Protein AF-A0A950QDV9-F1 (afdb_monomer)

Foldseek 3Di:
DADDQCAFFAPVRDGLVRLQVLLVVLLVCLVVVVDALVVSVVVLVRSVRRLVRCCVVCVPHPCSLVSLLSSLVSLLSGADLLSLLSNLLSLLCNLPSVVVDPSNVVSVVDVVVGRDHHHRDVSNPDDPDDAFRCQLNDGQPDLQDLVSLVVQLVVLVVCLVVVVGDLSSSVSNLVSSVVSLVVNVVVDDPVSNLVSLLSSLVSLLSHADPVSLVSSLVSLVVSLVVPCVDPSNVVSVVDVVVGSDHDDD

Secondary structure (DSSP, 8-state):
-PPPTT--BTTTTB-HHHHHHHHHHHHHHHHTT-S-HHHHHHHHHHHHHHHHHHHHH-TT-TTHHHHHHHHHHHHHHSBSHHHHHHHHHHHHHHHHHTTTSHHHHHHHHHHHH-PPPBPPPGGG-SPPS-PPEEETTEEES-TT-HHHHHHHHHHHHHHHHTT-S-HHHHHHHHHHHHHHHHHHGGGS-HHHHHHHHHHHHHHHHHS-SHHHHHHHHHHHHHHHHHHTTSHHHHHHHHHHHH--PPPP-

Nearest PDB structures (foldseek):
  5cwk-assembly1_A  TM=4.649E-01  e=5.771E-02  synthetic construct
  8rks-assembly3_F  TM=2.920E-01  e=1.380E+00  Homo sapiens
  3lpz-assembly1_A  TM=3.201E-01  e=2.627E+00  Thermochaetoides thermophila DSM 1495
  2r17-assembly2_D  TM=2.607E-01  e=1.659E+00  Homo sapiens
  5osi-assembly3_H  TM=3.525E-01  e=5.744E+00  Homo sapiens

pLDDT: mean 89.32, std 8.93, range [56.22, 98.06]

Solvent-accessible surface area (backbone atoms only — not comparable to full-atom values): 13352 Å² total; per-residue (Å²): 99,73,73,62,76,89,46,63,20,42,93,84,53,41,24,66,68,52,49,52,53,49,54,54,49,47,48,50,33,52,76,69,64,74,48,53,64,67,66,45,48,59,49,50,54,56,46,48,48,18,48,52,47,42,45,69,76,29,73,68,28,85,60,53,62,57,48,39,48,54,49,17,54,45,21,53,73,31,46,36,66,55,26,24,33,51,14,49,28,31,29,52,46,29,26,68,78,35,44,91,41,73,62,8,48,52,24,48,52,44,63,72,73,50,76,61,70,34,70,72,53,74,91,63,56,71,75,70,78,77,70,54,41,70,41,68,90,40,74,30,80,44,83,85,40,62,65,45,50,45,53,46,54,50,49,52,46,54,32,45,77,68,68,74,42,56,61,65,44,48,49,26,24,51,52,39,53,51,53,44,49,65,74,38,50,92,76,46,53,74,69,51,44,44,50,46,39,44,54,52,16,53,49,24,62,75,32,51,39,64,73,27,27,54,49,17,51,54,30,28,49,52,31,30,74,77,34,49,91,40,76,61,9,49,49,26,50,53,48,58,73,73,50,76,64,70,43,80,128

Sequence (249 aa):
MLAPADEYFGHQKLSVVRIHHQVFALKTELQYRRRHPDAIENEADSIADAYFDWASRYPNDRWLPRVAWELATLYEELPGLAAQAQAYTFLALISQRYAQTIVGRSAAVDLTRGVGVRAWPLWAGREPTQQPLLVGQIWIRDPKDAQALLDAIQEVGTRLQAGRILPVAAFGATAVLEGLYRSLGPSLTADGEQRCAWQIATLYELLPGTASRDRAIRMLALVLDRYGNTQYGLWSLRDLQRGVGVRSD

Radius of gyration: 18.58 Å; Cα contacts (8 Å, |Δi|>4): 352; chains: 1; bounding box: 44×53×41 Å

Structure (mmCIF, N/CA/C/O backbone):
data_AF-A0A950QDV9-F1
#
_entry.id   AF-A0A950QDV9-F1
#
loop_
_atom_site.group_PDB
_atom_site.id
_atom_site.type_symbol
_atom_site.label_atom_id
_atom_site.label_alt_id
_atom_site.label_comp_id
_atom_site.label_asym_id
_atom_site.label_entity_id
_atom_site.label_seq_id
_atom_site.pdbx_PDB_ins_code
_atom_site.Cartn_x
_atom_site.Cartn_y
_atom_site.Cartn_z
_atom_site.occupancy
_atom_site.B_iso_or_equiv
_atom_site.auth_seq_id
_atom_site.auth_comp_id
_atom_site.auth_asym_id
_atom_site.auth_atom_id
_atom_site.pdbx_PDB_model_num
ATOM 1 N N . MET A 1 1 ? 0.767 -25.287 7.489 1.00 71.62 1 MET A N 1
ATOM 2 C CA . MET A 1 1 ? 1.325 -26.288 6.557 1.00 71.62 1 MET A CA 1
ATOM 3 C C . MET A 1 1 ? 2.209 -25.547 5.568 1.00 71.62 1 MET A C 1
ATOM 5 O O . MET A 1 1 ? 1.878 -24.410 5.255 1.00 71.62 1 MET A O 1
ATOM 9 N N . LEU A 1 2 ? 3.340 -26.134 5.173 1.00 80.75 2 LEU A N 1
ATOM 10 C CA . LEU A 1 2 ? 4.209 -25.580 4.129 1.00 80.75 2 LEU A CA 1
ATOM 11 C C . LEU A 1 2 ? 3.560 -25.848 2.763 1.00 80.75 2 LEU A C 1
ATOM 13 O O . LEU A 1 2 ? 2.989 -26.926 2.590 1.00 80.75 2 LEU A O 1
ATOM 17 N N . ALA A 1 3 ? 3.642 -24.908 1.825 1.00 80.50 3 ALA A N 1
ATOM 18 C CA . ALA A 1 3 ? 3.182 -25.134 0.463 1.00 80.50 3 ALA A CA 1
ATOM 19 C C . ALA A 1 3 ? 4.066 -26.192 -0.229 1.00 80.50 3 ALA A C 1
ATOM 21 O O . ALA A 1 3 ? 5.298 -26.136 -0.111 1.00 80.50 3 ALA A O 1
ATOM 22 N N . PRO A 1 4 ? 3.478 -27.157 -0.956 1.00 82.62 4 PRO A N 1
ATOM 23 C CA . PRO A 1 4 ? 4.235 -28.043 -1.832 1.00 82.62 4 PRO A CA 1
ATOM 24 C C . PRO A 1 4 ? 4.944 -27.249 -2.936 1.00 82.62 4 PRO A C 1
ATOM 26 O O . PRO A 1 4 ? 4.417 -26.255 -3.435 1.00 82.62 4 PRO A O 1
ATOM 29 N N . ALA A 1 5 ? 6.124 -27.706 -3.357 1.00 77.50 5 ALA A N 1
ATOM 30 C CA . ALA A 1 5 ? 6.893 -27.034 -4.409 1.00 77.50 5 ALA A CA 1
ATOM 31 C C . ALA A 1 5 ? 6.174 -27.021 -5.775 1.00 77.50 5 ALA A C 1
ATOM 33 O O . ALA A 1 5 ? 6.397 -26.105 -6.567 1.00 77.50 5 ALA A O 1
ATOM 34 N N . ASP A 1 6 ? 5.306 -28.007 -6.016 1.00 81.25 6 ASP A N 1
ATOM 35 C CA . ASP A 1 6 ? 4.586 -28.208 -7.278 1.00 81.25 6 ASP A CA 1
ATOM 36 C C . ASP A 1 6 ? 3.236 -27.472 -7.342 1.00 81.25 6 ASP A C 1
ATOM 38 O O . ASP A 1 6 ? 2.508 -27.599 -8.325 1.00 81.25 6 ASP A O 1
ATOM 42 N N . GLU A 1 7 ? 2.865 -26.714 -6.305 1.00 84.62 7 GLU A N 1
ATOM 43 C CA . GLU A 1 7 ? 1.651 -25.902 -6.350 1.00 84.62 7 GLU A CA 1
ATOM 44 C C . GLU A 1 7 ? 1.892 -24.549 -7.024 1.00 84.62 7 GLU A C 1
ATOM 46 O O . GLU A 1 7 ? 2.963 -23.945 -6.917 1.00 84.62 7 GLU A O 1
ATOM 51 N N . TYR A 1 8 ? 0.858 -24.071 -7.716 1.00 88.44 8 TYR A N 1
ATOM 52 C CA . TYR A 1 8 ? 0.891 -22.857 -8.513 1.00 88.44 8 TYR A CA 1
ATOM 53 C C . TYR A 1 8 ? -0.146 -21.837 -8.043 1.00 88.44 8 TYR A C 1
ATOM 55 O O . TYR A 1 8 ? -1.322 -22.166 -7.844 1.00 88.44 8 TYR A O 1
ATOM 63 N N . PHE A 1 9 ? 0.287 -20.582 -7.959 1.00 88.88 9 PHE A N 1
ATOM 64 C CA . PHE A 1 9 ? -0.476 -19.471 -7.397 1.00 88.88 9 PHE A CA 1
ATOM 65 C C . PHE A 1 9 ? -0.671 -18.334 -8.402 1.00 88.88 9 PHE A C 1
ATOM 67 O O . PHE A 1 9 ? 0.131 -18.147 -9.325 1.00 88.88 9 PHE A O 1
ATOM 74 N N . GLY A 1 10 ? -1.749 -17.578 -8.207 1.00 83.44 10 GLY A N 1
ATOM 75 C CA . GLY A 1 10 ? -2.123 -16.421 -9.013 1.00 83.44 10 GLY A CA 1
ATOM 76 C C . GLY A 1 10 ? -2.501 -16.769 -10.452 1.00 83.44 10 GLY A C 1
ATOM 77 O O . GLY A 1 10 ? -2.602 -17.937 -10.856 1.00 83.44 10 GLY A O 1
ATOM 78 N N . HIS A 1 11 ? -2.696 -15.724 -11.252 1.00 82.31 11 HIS A N 1
ATOM 79 C CA . HIS A 1 11 ? -3.074 -15.860 -12.662 1.00 82.31 11 HIS A CA 1
ATOM 80 C C . HIS A 1 11 ? -1.963 -16.486 -13.511 1.00 82.31 11 HIS A C 1
ATOM 82 O O . HIS A 1 11 ? -2.237 -17.292 -14.399 1.00 82.31 11 HIS A O 1
ATOM 88 N N . GLN A 1 12 ? -0.705 -16.168 -13.204 1.00 84.19 12 GLN A N 1
ATOM 89 C CA . GLN A 1 12 ? 0.457 -16.665 -13.944 1.00 84.19 12 GLN A CA 1
ATOM 90 C C . GLN A 1 12 ? 0.881 -18.088 -13.560 1.00 84.19 12 GLN A C 1
ATOM 92 O O . GLN A 1 12 ? 1.827 -18.609 -14.149 1.00 84.19 12 GLN A O 1
ATOM 97 N N . LYS A 1 13 ? 0.199 -18.723 -12.593 1.00 89.12 13 LYS A N 1
ATOM 98 C CA . LYS A 1 13 ? 0.525 -20.070 -12.105 1.00 89.12 13 LYS A CA 1
ATOM 99 C C . LYS A 1 13 ? 2.007 -20.173 -11.725 1.00 89.12 13 LYS A C 1
ATOM 101 O O . LYS A 1 13 ? 2.761 -20.961 -12.291 1.00 89.12 13 LYS A O 1
ATOM 106 N N . LEU A 1 14 ? 2.433 -19.346 -10.772 1.00 89.06 14 LEU A N 1
ATOM 107 C CA . LEU A 1 14 ? 3.814 -19.324 -10.285 1.00 89.06 14 LEU A CA 1
ATOM 108 C C . LEU A 1 14 ? 3.969 -20.244 -9.075 1.00 89.06 14 LEU A C 1
ATOM 110 O O . LEU A 1 14 ? 3.122 -20.233 -8.187 1.00 89.06 14 LEU A O 1
ATOM 114 N N . SER A 1 15 ? 5.055 -21.016 -9.023 1.00 91.38 15 SER A N 1
ATOM 115 C CA . SER A 1 15 ? 5.425 -21.765 -7.818 1.00 91.38 15 SER A CA 1
ATOM 116 C C . SER A 1 15 ? 6.139 -20.867 -6.808 1.00 91.38 15 SER A C 1
ATOM 118 O O . SER A 1 15 ? 6.727 -19.850 -7.182 1.00 91.38 15 SER A O 1
ATOM 120 N N . VAL A 1 16 ? 6.165 -21.269 -5.534 1.00 89.69 16 VAL A N 1
ATOM 121 C CA . VAL A 1 16 ? 6.847 -20.523 -4.454 1.00 89.69 16 VAL A CA 1
ATOM 122 C C . VAL A 1 16 ? 8.312 -20.215 -4.792 1.00 89.69 16 VAL A C 1
ATOM 124 O O . VAL A 1 16 ? 8.788 -19.094 -4.609 1.00 89.69 16 VAL A O 1
ATOM 127 N N . VAL A 1 17 ? 9.024 -21.209 -5.330 1.00 90.69 17 VAL A N 1
ATOM 128 C CA . VAL A 1 17 ? 10.431 -21.076 -5.734 1.00 90.69 17 VAL A CA 1
ATOM 129 C C . VAL A 1 17 ? 10.573 -20.061 -6.867 1.00 90.69 17 VAL A C 1
ATOM 131 O O . VAL A 1 17 ? 11.456 -19.204 -6.829 1.00 90.69 17 VAL A O 1
ATOM 134 N N . ARG A 1 18 ? 9.672 -20.111 -7.854 1.00 93.06 18 ARG A N 1
ATOM 135 C CA . ARG A 1 18 ? 9.685 -19.186 -8.988 1.00 93.06 18 ARG A CA 1
ATOM 136 C C . ARG A 1 18 ? 9.386 -17.749 -8.560 1.00 93.06 18 ARG A C 1
ATOM 138 O O . ARG A 1 18 ? 10.097 -16.858 -9.014 1.00 93.06 18 ARG A O 1
ATOM 145 N N . ILE A 1 19 ? 8.416 -17.543 -7.664 1.00 93.31 19 ILE A N 1
ATOM 146 C CA . ILE A 1 19 ? 8.092 -16.229 -7.082 1.00 93.31 19 ILE A CA 1
ATOM 147 C C . ILE A 1 19 ? 9.364 -15.601 -6.495 1.00 93.31 19 ILE A C 1
ATOM 149 O O . ILE A 1 19 ? 9.750 -14.508 -6.899 1.00 93.31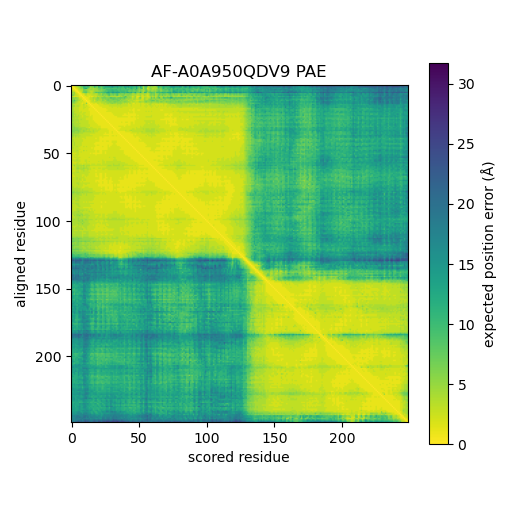 19 ILE A O 1
ATOM 153 N N . HIS A 1 20 ? 10.068 -16.315 -5.611 1.00 92.62 20 HIS A N 1
ATOM 154 C CA . HIS A 1 20 ? 11.296 -15.811 -4.984 1.00 92.62 20 HIS A CA 1
ATOM 155 C C . HIS A 1 20 ? 12.387 -15.451 -6.010 1.00 92.62 20 HIS A C 1
ATOM 157 O O . HIS A 1 20 ? 12.945 -14.352 -5.975 1.00 92.62 20 HIS A O 1
ATOM 163 N N . HIS A 1 21 ? 12.673 -16.348 -6.961 1.00 95.06 21 HIS A N 1
ATOM 164 C CA . HIS A 1 21 ? 13.703 -16.094 -7.972 1.00 95.06 21 HIS A CA 1
ATOM 165 C C . HIS A 1 21 ? 13.364 -14.918 -8.890 1.00 95.06 21 HIS A C 1
ATOM 167 O O . HIS A 1 21 ? 14.264 -14.158 -9.249 1.00 95.06 21 HIS A O 1
ATOM 173 N N . GLN A 1 22 ? 12.093 -14.745 -9.257 1.00 97.12 22 GLN A N 1
ATOM 174 C CA . GLN A 1 22 ? 11.678 -13.634 -10.106 1.00 97.12 22 GLN A CA 1
ATOM 175 C C . GLN A 1 22 ? 11.836 -12.286 -9.400 1.00 97.12 22 GLN A C 1
ATOM 177 O O . GLN A 1 22 ? 12.370 -11.367 -10.011 1.00 97.12 22 GLN A O 1
ATOM 182 N N . VAL A 1 23 ? 11.489 -12.167 -8.113 1.00 96.62 23 VAL A N 1
ATOM 183 C CA . VAL A 1 23 ? 11.700 -10.910 -7.364 1.00 96.62 23 VAL A CA 1
ATOM 184 C C . VAL A 1 23 ? 13.182 -10.523 -7.341 1.00 96.62 23 VAL A C 1
ATOM 186 O O . VAL A 1 23 ? 13.535 -9.374 -7.610 1.00 96.62 23 VAL A O 1
ATOM 189 N N . PHE A 1 24 ? 14.071 -11.486 -7.082 1.00 95.12 24 PHE A N 1
ATOM 190 C CA . PHE A 1 24 ? 15.515 -11.238 -7.089 1.00 95.12 24 PHE A CA 1
ATOM 191 C C . PHE A 1 24 ? 16.040 -10.853 -8.483 1.00 95.12 24 PHE A C 1
ATOM 193 O O . PHE A 1 24 ? 16.873 -9.949 -8.616 1.00 95.12 24 PHE A O 1
ATOM 200 N N . ALA A 1 25 ? 15.537 -11.507 -9.533 1.00 97.69 25 ALA A N 1
ATOM 201 C CA . ALA A 1 25 ? 15.872 -11.164 -10.910 1.00 97.69 25 ALA A CA 1
ATOM 202 C C . ALA A 1 25 ? 15.420 -9.736 -11.254 1.00 97.69 25 ALA A C 1
ATOM 204 O O . ALA A 1 25 ? 16.217 -8.962 -11.773 1.00 97.69 25 ALA A O 1
ATOM 205 N N . LEU A 1 26 ? 14.200 -9.341 -10.885 1.00 98.06 26 LEU A N 1
ATOM 206 C CA . LEU A 1 26 ? 13.688 -7.988 -11.114 1.00 98.06 26 LEU A CA 1
ATOM 207 C C . LEU A 1 26 ? 14.531 -6.912 -10.418 1.00 98.06 26 LEU A C 1
ATOM 209 O O . LEU A 1 26 ? 14.870 -5.907 -11.043 1.00 98.06 26 LEU A O 1
ATOM 213 N N . LYS A 1 27 ? 14.949 -7.145 -9.167 1.00 96.81 27 LYS A N 1
ATOM 214 C CA . LYS A 1 27 ? 15.894 -6.255 -8.471 1.00 96.81 27 LYS A CA 1
ATOM 215 C C . LYS A 1 27 ? 17.212 -6.108 -9.226 1.00 96.81 27 LYS A C 1
ATOM 217 O O . LYS A 1 27 ? 17.709 -4.999 -9.402 1.00 96.81 27 LYS A O 1
ATOM 222 N N . THR A 1 28 ? 17.758 -7.226 -9.700 1.00 97.19 28 THR A N 1
ATOM 223 C CA . THR A 1 28 ? 18.991 -7.251 -10.497 1.00 97.19 28 THR A CA 1
ATOM 224 C C . THR A 1 28 ? 18.828 -6.419 -11.773 1.00 97.19 28 THR A C 1
ATOM 226 O O . THR A 1 28 ? 19.657 -5.560 -12.074 1.00 97.19 28 THR A O 1
ATOM 229 N N . GLU A 1 29 ? 17.733 -6.615 -12.505 1.00 97.75 29 GLU A N 1
ATOM 230 C CA . GLU A 1 29 ? 17.452 -5.893 -13.748 1.00 97.75 29 GLU A CA 1
ATOM 231 C C . GLU A 1 29 ? 17.269 -4.381 -13.521 1.00 97.75 29 GLU A C 1
ATOM 233 O O . GLU A 1 29 ? 17.760 -3.587 -14.330 1.00 97.75 29 GLU A O 1
ATOM 238 N N . LEU A 1 30 ? 16.652 -3.976 -12.400 1.00 96.88 30 LEU A N 1
ATOM 239 C CA . LEU A 1 30 ? 16.519 -2.570 -12.001 1.00 96.88 30 LEU A CA 1
ATOM 240 C C . LEU A 1 30 ? 17.882 -1.942 -11.679 1.00 96.88 30 LEU A C 1
ATOM 242 O O . LEU A 1 30 ? 18.222 -0.882 -12.207 1.00 96.88 30 LEU A O 1
ATOM 246 N N . GLN A 1 31 ? 18.687 -2.608 -10.848 1.00 96.12 31 GLN A N 1
ATOM 247 C CA . GLN A 1 31 ? 20.001 -2.120 -10.415 1.00 96.12 31 GLN A CA 1
ATOM 248 C C . GLN A 1 31 ? 20.966 -1.943 -11.590 1.00 96.12 31 GLN A C 1
ATOM 250 O O . GLN A 1 31 ? 21.676 -0.937 -11.672 1.00 96.12 31 GLN A O 1
ATOM 255 N N . TYR A 1 32 ? 20.954 -2.887 -12.534 1.00 97.31 32 TYR A N 1
ATOM 256 C CA . TYR A 1 32 ? 21.772 -2.828 -13.744 1.00 97.31 32 TYR A CA 1
ATOM 257 C C . TYR A 1 32 ? 21.120 -2.052 -14.896 1.00 97.31 32 TYR A C 1
ATOM 259 O O . TYR A 1 32 ? 21.712 -1.982 -15.972 1.00 97.31 32 TYR A O 1
ATOM 267 N N . ARG A 1 33 ? 19.941 -1.444 -14.682 1.00 96.69 33 ARG A N 1
ATOM 268 C CA . ARG A 1 33 ? 19.216 -0.622 -15.672 1.00 96.69 33 ARG A CA 1
ATOM 269 C C . ARG A 1 33 ? 18.966 -1.354 -16.993 1.00 96.69 33 ARG A C 1
ATOM 271 O O . ARG A 1 33 ? 18.979 -0.753 -18.064 1.00 96.69 33 ARG A O 1
ATOM 278 N N . ARG A 1 34 ? 18.787 -2.672 -16.922 1.00 95.94 34 ARG A N 1
ATOM 279 C CA . ARG A 1 34 ? 18.590 -3.537 -18.094 1.00 95.94 34 ARG A CA 1
ATOM 280 C C . ARG A 1 34 ? 17.150 -3.530 -18.582 1.00 95.94 34 ARG A C 1
ATOM 282 O O . ARG A 1 34 ? 16.890 -3.827 -19.744 1.00 95.94 34 ARG A O 1
ATOM 289 N N . ARG A 1 35 ? 16.223 -3.165 -17.697 1.00 96.62 35 ARG A N 1
ATOM 290 C CA . ARG A 1 35 ? 14.799 -3.080 -17.987 1.00 96.62 35 ARG A CA 1
ATOM 291 C C . ARG A 1 35 ? 14.214 -1.805 -17.401 1.00 96.62 35 ARG A C 1
ATOM 293 O O . ARG A 1 35 ? 14.668 -1.313 -16.372 1.00 96.62 35 ARG A O 1
ATOM 300 N N . HIS A 1 36 ? 13.224 -1.265 -18.099 1.00 96.19 36 HIS A N 1
ATOM 301 C CA . HIS A 1 36 ? 12.549 -0.034 -17.719 1.00 96.19 36 HIS A CA 1
ATOM 302 C C . HIS A 1 36 ? 11.736 -0.222 -16.419 1.00 96.19 36 HIS A C 1
ATOM 304 O O . HIS A 1 36 ? 11.193 -1.315 -16.220 1.00 96.19 36 HIS A O 1
ATOM 310 N N . PRO A 1 37 ? 11.645 0.790 -15.529 1.00 96.00 37 PRO A N 1
ATOM 311 C CA . PRO A 1 37 ? 11.019 0.620 -14.216 1.00 96.00 37 PRO A CA 1
ATOM 312 C C . PRO A 1 37 ? 9.543 0.212 -14.275 1.00 96.00 37 PRO A C 1
ATOM 314 O O . PRO A 1 37 ? 9.133 -0.646 -13.506 1.00 96.00 37 PRO A O 1
ATOM 317 N N . ASP A 1 38 ? 8.770 0.737 -15.227 1.00 92.62 38 ASP A N 1
ATOM 318 C CA . ASP A 1 38 ? 7.354 0.375 -15.410 1.00 92.62 38 ASP A CA 1
ATOM 319 C C . ASP A 1 38 ? 7.157 -1.106 -15.774 1.00 92.62 38 ASP A C 1
ATOM 321 O O . ASP A 1 38 ? 6.235 -1.767 -15.306 1.00 92.62 38 ASP A O 1
ATOM 325 N N . ALA A 1 39 ? 8.032 -1.670 -16.600 1.00 94.44 39 ALA A N 1
ATOM 326 C CA . ALA A 1 39 ? 7.969 -3.059 -17.010 1.00 94.44 39 ALA A CA 1
ATOM 327 C C . ALA A 1 39 ? 8.373 -3.986 -15.859 1.00 94.44 39 ALA A C 1
ATOM 329 O O . ALA A 1 39 ? 7.933 -5.135 -15.833 1.00 94.44 39 ALA A O 1
ATOM 330 N N . ILE A 1 40 ? 9.217 -3.504 -14.942 1.00 96.94 40 ILE A N 1
ATOM 331 C CA . ILE A 1 40 ? 9.565 -4.199 -13.701 1.00 96.94 40 ILE A CA 1
ATOM 332 C C . ILE A 1 40 ? 8.393 -4.132 -12.721 1.00 96.94 40 ILE A C 1
ATOM 334 O O . ILE A 1 40 ? 8.026 -5.162 -12.167 1.00 96.94 40 ILE A O 1
ATOM 338 N N . GLU A 1 41 ? 7.782 -2.960 -12.552 1.00 94.69 41 GLU A N 1
ATOM 339 C CA . GLU A 1 41 ? 6.617 -2.750 -11.689 1.00 94.69 41 GLU A CA 1
ATOM 340 C C . GLU A 1 41 ? 5.431 -3.633 -12.103 1.00 94.69 41 GLU A C 1
ATOM 342 O O . GLU A 1 41 ? 4.928 -4.398 -11.287 1.00 94.69 41 GLU A O 1
ATOM 347 N N . ASN A 1 42 ? 5.067 -3.648 -13.390 1.00 91.12 42 ASN A N 1
ATOM 348 C CA . ASN A 1 42 ? 3.984 -4.498 -13.905 1.00 91.12 42 ASN A CA 1
ATOM 349 C C . ASN A 1 42 ? 4.222 -6.002 -13.655 1.00 91.12 42 ASN A C 1
ATOM 351 O O . ASN A 1 42 ? 3.287 -6.773 -13.413 1.00 91.12 42 ASN A O 1
ATOM 355 N N . GLU A 1 43 ? 5.478 -6.452 -13.732 1.00 95.06 43 GLU A N 1
ATOM 356 C CA . GLU A 1 43 ? 5.816 -7.844 -13.422 1.00 95.06 43 GLU A CA 1
ATOM 357 C C . GLU A 1 43 ? 5.806 -8.100 -11.912 1.00 95.06 43 GLU A C 1
ATOM 359 O O . GLU A 1 43 ? 5.293 -9.132 -11.480 1.00 95.06 43 GLU A O 1
ATOM 364 N N . ALA A 1 44 ? 6.289 -7.151 -11.106 1.00 96.12 44 ALA A N 1
ATOM 365 C CA . ALA A 1 44 ? 6.200 -7.212 -9.651 1.00 96.12 44 ALA A CA 1
ATOM 366 C C . ALA A 1 44 ? 4.740 -7.311 -9.182 1.00 96.12 44 ALA A C 1
ATOM 368 O O . ALA A 1 44 ? 4.446 -8.145 -8.330 1.00 96.12 44 ALA A O 1
ATOM 369 N N . ASP A 1 45 ? 3.815 -6.573 -9.803 1.00 91.50 45 ASP A N 1
ATOM 370 C CA . ASP A 1 45 ? 2.378 -6.636 -9.504 1.00 91.50 45 ASP A CA 1
ATOM 371 C C . ASP A 1 45 ? 1.781 -8.016 -9.805 1.00 91.50 45 ASP A C 1
ATOM 373 O O . ASP A 1 45 ? 0.983 -8.550 -9.031 1.00 91.50 45 ASP A O 1
ATOM 377 N N . SER A 1 46 ? 2.218 -8.647 -10.897 1.00 89.00 46 SER A N 1
ATOM 378 C CA . SER A 1 46 ? 1.813 -10.019 -11.227 1.00 89.00 46 SER A CA 1
ATOM 379 C C . SER A 1 46 ? 2.338 -11.034 -10.204 1.00 89.00 46 SER A C 1
ATOM 381 O O . SER A 1 46 ? 1.650 -11.997 -9.856 1.00 89.00 46 SER A O 1
ATOM 383 N N . ILE A 1 47 ? 3.554 -10.817 -9.697 1.00 95.31 47 ILE A N 1
ATOM 384 C CA . ILE A 1 47 ? 4.145 -11.638 -8.635 1.00 95.31 47 ILE A CA 1
ATOM 385 C C . ILE A 1 47 ? 3.422 -11.393 -7.303 1.00 95.31 47 ILE A C 1
ATOM 387 O O . ILE A 1 47 ? 3.182 -12.343 -6.558 1.00 95.31 47 ILE A O 1
ATOM 391 N N . ALA A 1 48 ? 3.038 -10.149 -7.009 1.00 93.38 48 ALA A N 1
ATOM 392 C CA . ALA A 1 48 ? 2.281 -9.785 -5.818 1.00 93.38 48 ALA A CA 1
ATOM 393 C C . ALA A 1 48 ? 0.912 -10.484 -5.781 1.00 93.38 48 ALA A C 1
ATOM 395 O O . ALA A 1 48 ? 0.540 -11.031 -4.743 1.00 93.38 48 ALA A O 1
ATOM 396 N N . ASP A 1 49 ? 0.200 -10.555 -6.910 1.00 88.62 49 ASP A N 1
ATOM 397 C CA . ASP A 1 49 ? -1.044 -11.332 -7.040 1.00 88.62 49 ASP A CA 1
ATOM 398 C C . ASP A 1 49 ? -0.838 -12.813 -6.675 1.00 88.62 49 ASP A C 1
ATOM 400 O O . ASP A 1 49 ? -1.555 -13.367 -5.837 1.00 88.62 49 ASP A O 1
ATOM 404 N N . ALA A 1 50 ? 0.207 -13.441 -7.227 1.00 92.31 50 ALA A N 1
ATOM 405 C CA . ALA A 1 50 ? 0.556 -14.821 -6.895 1.00 92.31 50 ALA A CA 1
ATOM 406 C C . ALA A 1 50 ? 0.949 -14.990 -5.417 1.00 92.31 50 ALA A C 1
ATOM 408 O O . ALA A 1 50 ? 0.568 -15.978 -4.787 1.00 92.31 50 ALA A O 1
ATOM 409 N N . TYR A 1 51 ? 1.665 -14.021 -4.841 1.00 94.81 51 TYR A N 1
ATOM 410 C CA . TYR A 1 51 ? 1.992 -14.008 -3.419 1.00 94.81 51 TYR A CA 1
ATOM 411 C C . TYR A 1 51 ? 0.729 -13.971 -2.547 1.00 94.81 51 TYR A C 1
ATOM 413 O O . TYR A 1 51 ? 0.644 -14.720 -1.574 1.00 94.81 51 TYR A O 1
ATOM 421 N N . PHE A 1 52 ? -0.263 -13.138 -2.873 1.00 91.69 52 PHE A N 1
ATOM 422 C CA . PHE A 1 52 ? -1.491 -13.052 -2.079 1.00 91.69 52 PHE A CA 1
ATOM 423 C C . PHE A 1 52 ? -2.341 -14.326 -2.176 1.00 91.69 52 PHE A C 1
ATOM 425 O O . PHE A 1 52 ? -2.846 -14.782 -1.148 1.00 91.69 52 PHE A O 1
ATOM 432 N N . ASP A 1 53 ? -2.443 -14.948 -3.356 1.00 88.56 53 ASP A N 1
ATOM 433 C CA . ASP A 1 53 ? -3.095 -16.260 -3.509 1.00 88.56 53 ASP A CA 1
ATOM 434 C C . ASP A 1 53 ? -2.373 -17.327 -2.666 1.00 88.56 53 ASP A C 1
ATOM 436 O O . ASP A 1 53 ? -3.001 -18.019 -1.862 1.00 88.56 53 ASP A O 1
ATOM 440 N N . TRP A 1 54 ? -1.039 -17.381 -2.727 1.00 92.56 54 TRP A N 1
ATOM 441 C CA . TRP A 1 54 ? -0.234 -18.264 -1.877 1.00 92.56 54 TRP A CA 1
ATOM 442 C C . TRP A 1 54 ? -0.455 -18.017 -0.376 1.00 92.56 54 TRP A C 1
ATOM 444 O O . TRP A 1 54 ? -0.719 -18.959 0.375 1.00 92.56 54 TRP A O 1
ATOM 454 N N . ALA A 1 55 ? -0.422 -16.758 0.065 1.00 93.00 55 ALA A N 1
ATOM 455 C CA . ALA A 1 55 ? -0.620 -16.368 1.461 1.00 93.00 55 ALA A CA 1
ATOM 456 C C . ALA A 1 55 ? -2.032 -16.673 1.987 1.00 93.00 55 ALA A C 1
ATOM 458 O O . ALA A 1 55 ? -2.215 -16.828 3.202 1.00 93.00 55 ALA A O 1
ATOM 459 N N . SER A 1 56 ? -3.023 -16.731 1.091 1.00 88.81 56 SER A N 1
ATOM 460 C CA . SER A 1 56 ? -4.399 -17.102 1.422 1.00 88.81 56 SER A CA 1
ATOM 461 C C . SER A 1 56 ? -4.533 -18.604 1.697 1.00 88.81 56 SER A C 1
ATOM 463 O O . SER A 1 56 ? -5.170 -18.990 2.675 1.00 88.81 56 SER A O 1
ATOM 465 N N . ARG A 1 57 ? -3.872 -19.450 0.894 1.00 89.81 57 ARG A N 1
ATOM 466 C CA . ARG A 1 57 ? -3.934 -20.917 1.015 1.00 89.81 57 ARG A CA 1
ATOM 467 C C . ARG A 1 57 ? -3.009 -21.463 2.096 1.00 89.81 57 ARG A C 1
ATOM 469 O O . ARG A 1 57 ? -3.378 -22.375 2.831 1.00 89.81 57 ARG A O 1
ATOM 476 N N . TYR A 1 58 ? -1.816 -20.883 2.217 1.00 93.31 58 TYR A N 1
ATOM 477 C CA . TYR A 1 58 ? -0.759 -21.349 3.116 1.00 93.31 58 TYR A CA 1
ATOM 478 C C . TYR A 1 58 ? -0.320 -20.256 4.082 1.00 93.31 58 TYR A C 1
ATOM 480 O O . TYR A 1 58 ? 0.838 -19.843 4.078 1.00 93.31 58 TYR A O 1
ATOM 488 N N . PRO A 1 59 ? -1.210 -19.800 4.977 1.00 92.44 59 PRO A N 1
ATOM 489 C CA . PRO A 1 59 ? -0.988 -18.595 5.759 1.00 92.44 59 PRO A CA 1
ATOM 490 C C . PRO A 1 59 ? 0.221 -18.625 6.702 1.00 92.44 59 PRO A C 1
ATOM 492 O O . PRO A 1 59 ? 0.661 -17.561 7.137 1.00 92.44 59 PRO A O 1
ATOM 495 N N . ASN A 1 60 ? 0.724 -19.826 7.000 1.00 92.31 60 ASN A N 1
ATOM 496 C CA . ASN A 1 60 ? 1.818 -20.109 7.927 1.00 92.31 60 ASN A CA 1
ATOM 497 C C . ASN A 1 60 ? 3.087 -20.607 7.211 1.00 92.31 60 ASN A C 1
ATOM 499 O O . ASN A 1 60 ? 3.944 -21.223 7.847 1.00 92.31 60 ASN A O 1
ATOM 503 N N . ASP A 1 61 ? 3.196 -20.430 5.892 1.00 94.56 61 ASP A N 1
ATOM 504 C CA . ASP A 1 61 ? 4.412 -20.799 5.173 1.00 94.56 61 ASP A CA 1
ATOM 505 C C . ASP A 1 61 ? 5.584 -19.894 5.586 1.00 94.56 61 ASP A C 1
ATOM 507 O O . ASP A 1 61 ? 5.498 -18.665 5.570 1.00 94.56 61 ASP A O 1
ATOM 511 N N . ARG A 1 62 ? 6.711 -20.515 5.949 1.00 93.75 62 ARG A N 1
ATOM 512 C CA . ARG A 1 62 ? 7.909 -19.822 6.439 1.00 93.75 62 ARG A CA 1
ATOM 513 C C . ARG A 1 62 ? 8.595 -18.951 5.380 1.00 93.75 62 ARG A C 1
ATOM 515 O O . ARG A 1 62 ? 9.442 -18.141 5.745 1.00 93.75 62 ARG A O 1
ATOM 522 N N . TRP A 1 63 ? 8.285 -19.125 4.093 1.00 93.81 63 TRP A N 1
ATOM 523 C CA . TRP A 1 63 ? 8.865 -18.310 3.020 1.00 93.81 63 TRP A CA 1
ATOM 524 C C . TRP A 1 63 ? 8.121 -16.981 2.828 1.00 93.81 63 TRP A C 1
ATOM 526 O O . TRP A 1 63 ? 8.735 -16.013 2.376 1.00 93.81 63 TRP A O 1
ATOM 536 N N . LEU A 1 64 ? 6.842 -16.894 3.220 1.00 95.62 64 LEU A N 1
ATOM 537 C CA . LEU A 1 64 ? 6.017 -15.699 3.015 1.00 95.62 64 LEU A CA 1
ATOM 538 C C . LEU A 1 64 ? 6.629 -14.411 3.589 1.00 95.62 64 LEU A C 1
ATOM 540 O O . LEU A 1 64 ? 6.697 -13.433 2.846 1.00 95.62 64 LEU A O 1
ATOM 544 N N . PRO A 1 65 ? 7.132 -14.365 4.844 1.00 96.50 65 PRO A N 1
ATOM 545 C CA . PRO A 1 65 ? 7.668 -13.122 5.399 1.00 96.50 65 PRO A CA 1
ATOM 546 C C . PRO A 1 65 ? 8.853 -12.589 4.589 1.00 96.50 65 PRO A C 1
ATOM 548 O O . PRO A 1 65 ? 8.982 -11.385 4.387 1.00 96.50 65 PRO A O 1
ATOM 551 N N . ARG A 1 66 ? 9.716 -13.495 4.109 1.00 96.25 66 ARG A N 1
ATOM 552 C CA . ARG A 1 66 ? 10.899 -13.133 3.327 1.00 96.25 66 ARG A CA 1
ATOM 553 C C . ARG A 1 66 ? 10.520 -12.632 1.937 1.00 96.25 66 ARG A C 1
ATOM 555 O O . ARG A 1 66 ? 11.019 -11.593 1.529 1.00 96.25 66 ARG A O 1
ATOM 562 N N . VAL A 1 67 ? 9.636 -13.337 1.235 1.00 96.75 67 VAL A N 1
ATOM 563 C CA . VAL A 1 67 ? 9.197 -12.929 -0.109 1.00 96.75 67 VAL A CA 1
ATOM 564 C C . VAL A 1 67 ? 8.450 -11.596 -0.060 1.00 96.75 67 VAL A C 1
ATOM 566 O O . VAL A 1 67 ? 8.707 -10.720 -0.879 1.00 96.75 67 VAL A O 1
ATOM 569 N N . ALA A 1 68 ? 7.588 -11.399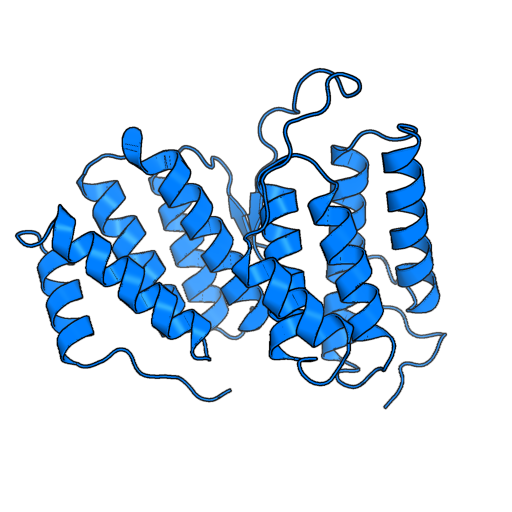 0.942 1.00 97.00 68 ALA A N 1
ATOM 570 C CA . ALA A 1 68 ? 6.917 -10.123 1.170 1.00 97.00 68 ALA A CA 1
ATOM 571 C C . ALA A 1 68 ? 7.917 -8.977 1.364 1.00 97.00 68 ALA A C 1
ATOM 573 O O . ALA A 1 68 ? 7.733 -7.895 0.818 1.00 97.00 68 ALA A O 1
ATOM 574 N N . TRP A 1 69 ? 8.982 -9.213 2.134 1.00 97.56 69 TRP A N 1
ATOM 575 C CA . TRP A 1 69 ? 10.041 -8.231 2.364 1.00 97.56 69 TRP A CA 1
ATOM 576 C C . TRP A 1 69 ? 10.829 -7.910 1.087 1.00 97.56 69 TRP A C 1
ATOM 578 O O . TRP A 1 69 ? 11.142 -6.754 0.801 1.00 97.56 69 TRP A O 1
ATOM 588 N N . GLU A 1 70 ? 11.139 -8.926 0.286 1.00 97.50 70 GLU A N 1
ATOM 589 C CA . GLU A 1 70 ? 11.822 -8.748 -0.997 1.00 97.50 70 GLU A CA 1
ATOM 590 C C . GLU A 1 70 ? 10.958 -7.949 -1.987 1.00 97.50 70 GLU A C 1
ATOM 592 O O . GLU A 1 70 ? 11.488 -7.058 -2.651 1.00 97.50 70 GLU A O 1
ATOM 597 N N . LEU A 1 71 ? 9.641 -8.190 -2.019 1.00 97.94 71 LEU A N 1
ATOM 598 C CA . LEU A 1 71 ? 8.684 -7.376 -2.777 1.00 97.94 71 LEU A CA 1
ATOM 599 C C . LEU A 1 71 ? 8.620 -5.943 -2.245 1.00 97.94 71 LEU A C 1
ATOM 601 O O . LEU A 1 71 ? 8.781 -5.014 -3.028 1.00 97.94 71 LEU A O 1
ATOM 605 N N . ALA A 1 72 ? 8.463 -5.752 -0.929 1.00 97.56 72 ALA A N 1
ATOM 606 C CA . ALA A 1 72 ? 8.439 -4.425 -0.312 1.00 97.56 72 ALA A CA 1
ATOM 607 C C . ALA A 1 72 ? 9.654 -3.595 -0.734 1.00 97.56 72 ALA A C 1
ATOM 609 O O . ALA A 1 72 ? 9.512 -2.499 -1.259 1.00 97.56 72 ALA A O 1
ATOM 610 N N . THR A 1 73 ? 10.851 -4.160 -0.580 1.00 97.62 73 THR A N 1
ATOM 611 C CA . THR A 1 73 ? 12.097 -3.463 -0.914 1.00 97.62 73 THR A CA 1
ATOM 612 C C . THR A 1 73 ? 12.301 -3.276 -2.421 1.00 97.62 73 THR A C 1
ATOM 614 O O . THR A 1 73 ? 12.923 -2.299 -2.818 1.00 97.62 73 THR A O 1
ATOM 617 N N . LEU A 1 74 ? 11.789 -4.168 -3.280 1.00 97.94 74 LEU A N 1
ATOM 618 C CA . LEU A 1 74 ? 11.766 -3.935 -4.731 1.00 97.94 74 LEU A CA 1
ATOM 619 C C . LEU A 1 74 ? 10.888 -2.723 -5.065 1.00 97.94 74 LEU A C 1
ATOM 621 O O . LEU A 1 74 ? 11.327 -1.834 -5.789 1.00 97.94 74 LEU A O 1
ATOM 625 N N . TYR A 1 75 ? 9.685 -2.656 -4.499 1.00 97.50 75 TYR A N 1
ATOM 626 C CA . TYR A 1 75 ? 8.790 -1.518 -4.677 1.00 97.50 75 TYR A CA 1
ATOM 627 C C . TYR A 1 75 ? 9.357 -0.222 -4.092 1.00 97.50 75 TYR A C 1
ATOM 629 O O . TYR A 1 75 ? 9.192 0.836 -4.687 1.00 97.50 75 TYR A O 1
ATOM 637 N N . GLU A 1 76 ? 10.090 -0.282 -2.980 1.00 96.38 76 GLU A N 1
ATOM 638 C CA . GLU A 1 76 ? 10.797 0.892 -2.464 1.00 96.38 76 GLU A CA 1
ATOM 639 C C . GLU A 1 76 ? 11.888 1.388 -3.410 1.00 96.38 76 GLU A C 1
ATOM 641 O O . GLU A 1 76 ? 12.197 2.574 -3.383 1.00 96.38 76 GLU A O 1
ATOM 646 N N . GLU A 1 77 ? 12.519 0.506 -4.194 1.00 97.00 77 GLU A N 1
ATOM 647 C CA . GLU A 1 77 ? 13.552 0.851 -5.181 1.00 97.00 77 GLU A CA 1
ATOM 648 C C . GLU A 1 77 ? 12.958 1.410 -6.487 1.00 97.00 77 GLU A C 1
ATOM 650 O O . GLU A 1 77 ? 13.642 2.152 -7.200 1.00 97.00 77 GLU A O 1
ATOM 655 N N . LEU A 1 78 ? 11.694 1.098 -6.782 1.00 96.50 78 LEU A N 1
ATOM 656 C CA . LEU A 1 78 ? 10.974 1.574 -7.959 1.00 96.50 78 LEU A CA 1
ATOM 657 C C . LEU A 1 78 ? 10.497 3.035 -7.797 1.00 96.50 78 LEU A C 1
ATOM 659 O O . LEU A 1 78 ? 10.188 3.481 -6.690 1.00 96.50 78 LEU A O 1
ATOM 663 N N . PRO A 1 79 ? 10.470 3.823 -8.889 1.00 94.81 79 PRO A N 1
ATOM 664 C CA . PRO A 1 79 ? 9.975 5.194 -8.875 1.00 94.81 79 PRO A CA 1
ATOM 665 C C . PRO A 1 79 ? 8.444 5.266 -8.838 1.00 94.81 79 PRO A C 1
ATOM 667 O O . PRO A 1 79 ? 7.758 4.365 -9.304 1.00 94.81 79 PRO A O 1
ATOM 670 N N . GLY A 1 80 ? 7.919 6.399 -8.371 1.00 87.50 80 GLY A N 1
ATOM 671 C CA . GLY A 1 80 ? 6.494 6.723 -8.460 1.00 87.50 80 GLY A CA 1
ATOM 672 C C . GLY A 1 80 ? 5.669 6.399 -7.211 1.00 87.50 80 GLY A C 1
ATOM 673 O O . GLY A 1 80 ? 6.104 5.728 -6.275 1.00 87.50 80 GLY A O 1
ATOM 674 N N . LEU A 1 81 ? 4.450 6.945 -7.189 1.00 81.38 81 LEU A N 1
ATOM 675 C CA . LEU A 1 81 ? 3.499 6.780 -6.081 1.00 81.38 81 LEU A CA 1
ATOM 676 C C . LEU A 1 81 ? 2.914 5.363 -6.018 1.00 81.38 81 LEU A C 1
ATOM 678 O O . LEU A 1 81 ? 2.626 4.875 -4.930 1.00 81.38 81 LEU A O 1
ATOM 682 N N . ALA A 1 82 ? 2.752 4.713 -7.173 1.00 81.62 82 ALA A N 1
ATOM 683 C CA . ALA A 1 82 ? 2.240 3.350 -7.302 1.00 81.62 82 ALA A CA 1
ATOM 684 C C . ALA A 1 82 ? 3.139 2.345 -6.561 1.00 81.62 82 ALA A C 1
ATOM 686 O O . ALA A 1 82 ? 2.702 1.668 -5.627 1.00 81.62 82 ALA A O 1
ATOM 687 N N . ALA A 1 83 ? 4.427 2.355 -6.893 1.00 90.75 83 ALA A N 1
ATOM 688 C CA . ALA A 1 83 ? 5.434 1.556 -6.221 1.00 90.75 83 ALA A CA 1
ATOM 689 C C . ALA A 1 83 ? 5.527 1.865 -4.718 1.00 90.75 83 ALA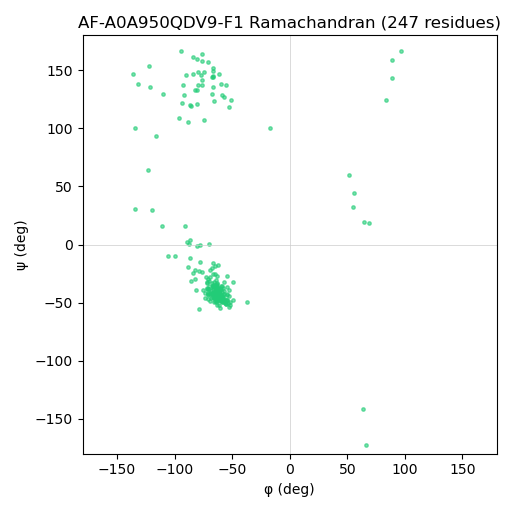 A C 1
ATOM 691 O O . ALA A 1 83 ? 5.463 0.952 -3.896 1.00 90.75 83 ALA A O 1
ATOM 692 N N . GLN A 1 84 ? 5.574 3.143 -4.321 1.00 90.75 84 GLN A N 1
ATOM 693 C CA . GLN A 1 84 ? 5.579 3.531 -2.901 1.00 90.75 84 GLN A CA 1
ATOM 694 C C . GLN A 1 84 ? 4.381 2.932 -2.135 1.00 90.75 84 GLN A C 1
ATOM 696 O O . GLN A 1 84 ? 4.523 2.429 -1.017 1.00 90.75 84 GLN A O 1
ATOM 701 N N . ALA A 1 85 ? 3.197 2.974 -2.737 1.00 81.56 85 ALA A N 1
ATOM 702 C CA . ALA A 1 85 ? 1.977 2.408 -2.187 1.00 81.56 85 ALA A CA 1
ATOM 703 C C . ALA A 1 85 ? 2.051 0.884 -1.993 1.00 81.56 85 ALA A C 1
ATOM 705 O O . ALA A 1 85 ? 1.642 0.366 -0.946 1.00 81.56 85 ALA A O 1
ATOM 706 N N . GLN A 1 86 ? 2.591 0.161 -2.975 1.00 89.12 86 GLN A N 1
ATOM 707 C CA . GLN A 1 86 ? 2.794 -1.284 -2.871 1.00 89.12 86 GLN A CA 1
ATOM 708 C C . GLN A 1 86 ? 3.840 -1.629 -1.807 1.00 89.12 86 GLN A C 1
ATOM 710 O O . GLN A 1 86 ? 3.591 -2.490 -0.961 1.00 89.12 86 GLN A O 1
ATOM 715 N N . ALA A 1 87 ? 4.957 -0.897 -1.757 1.00 95.12 87 ALA A N 1
ATOM 716 C CA . ALA A 1 87 ? 5.952 -1.030 -0.695 1.00 95.12 87 ALA A CA 1
ATOM 717 C C . ALA A 1 87 ? 5.313 -0.883 0.692 1.00 95.12 87 ALA A C 1
ATOM 719 O O . ALA A 1 87 ? 5.448 -1.769 1.538 1.00 95.12 87 ALA A O 1
ATOM 720 N N . TYR A 1 88 ? 4.533 0.182 0.901 1.00 89.38 88 TYR A N 1
ATOM 721 C CA . TYR A 1 88 ? 3.803 0.397 2.149 1.00 89.38 88 TYR A CA 1
ATOM 722 C C . TYR A 1 88 ? 2.857 -0.767 2.475 1.00 89.38 88 TYR A C 1
ATOM 724 O O . TYR A 1 88 ? 2.822 -1.233 3.615 1.00 89.38 88 TYR A O 1
ATOM 732 N N . THR A 1 89 ? 2.120 -1.265 1.480 1.00 86.88 89 THR A N 1
ATOM 733 C CA . THR A 1 89 ? 1.187 -2.392 1.636 1.00 86.88 89 THR A CA 1
ATOM 734 C C . THR A 1 89 ? 1.902 -3.646 2.137 1.00 86.88 89 THR A C 1
ATOM 736 O O . THR A 1 89 ? 1.462 -4.260 3.114 1.00 86.88 89 THR A O 1
ATOM 739 N N . PHE A 1 90 ? 3.034 -4.007 1.530 1.00 95.06 90 PHE A N 1
ATOM 740 C CA . PHE A 1 90 ? 3.816 -5.161 1.970 1.00 95.06 90 PHE A CA 1
ATOM 741 C C . PHE A 1 90 ? 4.453 -4.946 3.347 1.00 95.06 90 PHE A C 1
ATOM 743 O O . PHE A 1 90 ? 4.387 -5.846 4.183 1.00 95.06 90 PHE A O 1
ATOM 750 N N . LEU A 1 91 ? 5.003 -3.766 3.645 1.00 94.69 91 LEU A N 1
ATOM 751 C CA . LEU A 1 91 ? 5.545 -3.475 4.979 1.00 94.69 91 LEU A CA 1
ATOM 752 C C . LEU A 1 91 ? 4.463 -3.546 6.069 1.00 94.69 91 LEU A C 1
ATOM 754 O O . LEU A 1 91 ? 4.694 -4.113 7.142 1.00 94.69 91 LEU A O 1
ATOM 758 N N . ALA A 1 92 ? 3.265 -3.020 5.799 1.00 86.38 92 ALA A N 1
ATOM 759 C CA . ALA A 1 92 ? 2.123 -3.109 6.707 1.00 86.38 92 ALA A CA 1
ATOM 760 C C . ALA A 1 92 ? 1.729 -4.570 6.951 1.00 86.38 92 ALA A C 1
ATOM 762 O O . ALA A 1 92 ? 1.633 -4.992 8.104 1.00 86.38 92 ALA A O 1
ATOM 763 N N . LEU A 1 93 ? 1.618 -5.369 5.885 1.00 91.00 93 LEU A N 1
ATOM 764 C CA . LEU A 1 93 ? 1.371 -6.807 5.989 1.00 91.00 93 LEU A CA 1
ATOM 765 C C . LEU A 1 93 ? 2.424 -7.505 6.860 1.00 91.00 93 LEU A C 1
ATOM 767 O O . LEU A 1 93 ? 2.072 -8.293 7.736 1.00 91.00 93 LEU A O 1
ATOM 771 N N . ILE A 1 94 ? 3.709 -7.227 6.630 1.00 95.69 94 ILE A N 1
ATOM 772 C CA . ILE A 1 94 ? 4.818 -7.886 7.329 1.00 95.69 94 ILE A CA 1
ATOM 773 C C . ILE A 1 94 ? 4.853 -7.504 8.807 1.00 95.69 94 ILE A C 1
ATOM 775 O O . ILE A 1 94 ? 4.998 -8.380 9.661 1.00 95.69 94 ILE A O 1
ATOM 779 N N . SER A 1 95 ? 4.692 -6.217 9.118 1.00 93.88 95 SER A N 1
ATOM 780 C CA . SER A 1 95 ? 4.721 -5.727 10.498 1.00 93.88 95 SER A CA 1
ATOM 781 C C . SER A 1 95 ? 3.544 -6.244 11.326 1.00 93.88 95 SER A C 1
ATOM 783 O O . SER A 1 95 ? 3.731 -6.558 12.497 1.00 93.88 95 SER A O 1
ATOM 785 N N . GLN A 1 96 ? 2.359 -6.393 10.724 1.00 89.44 96 GLN A N 1
ATOM 786 C CA . GLN A 1 96 ? 1.170 -6.905 11.408 1.00 89.44 96 GLN A CA 1
ATOM 787 C C . GLN A 1 96 ? 1.207 -8.430 11.537 1.00 89.44 96 GLN A C 1
ATOM 789 O O . GLN A 1 96 ? 1.133 -8.977 12.635 1.00 89.44 96 GLN A O 1
ATOM 794 N N . ARG A 1 97 ? 1.361 -9.138 10.415 1.00 92.44 97 ARG A N 1
ATOM 795 C CA . ARG A 1 97 ? 1.191 -10.595 10.363 1.00 92.44 97 ARG A CA 1
ATOM 796 C C . ARG A 1 97 ? 2.426 -11.368 10.805 1.00 92.44 97 ARG A C 1
ATOM 798 O O . ARG A 1 97 ? 2.312 -12.477 11.320 1.00 92.44 97 ARG A O 1
ATOM 805 N N . TYR A 1 98 ? 3.610 -10.796 10.609 1.00 94.94 98 TYR A N 1
ATOM 806 C CA . TYR A 1 98 ? 4.887 -11.451 10.886 1.00 94.94 98 TYR A CA 1
ATOM 807 C C . TYR A 1 98 ? 5.708 -10.693 11.932 1.00 94.94 98 TYR A C 1
ATOM 809 O O . TYR A 1 98 ? 6.936 -10.794 11.932 1.00 94.94 98 TYR A O 1
ATOM 817 N N . ALA A 1 99 ? 5.041 -9.990 12.857 1.00 95.06 99 ALA A N 1
ATOM 818 C CA . ALA A 1 99 ? 5.637 -9.130 13.887 1.00 95.06 99 ALA A CA 1
ATOM 819 C C . ALA A 1 99 ? 6.775 -9.793 14.690 1.00 95.06 99 ALA A C 1
ATOM 821 O O . ALA A 1 99 ? 7.726 -9.133 15.103 1.00 95.06 99 ALA A O 1
ATOM 822 N N . GLN A 1 100 ? 6.696 -11.113 14.894 1.00 95.12 100 GLN A N 1
ATOM 823 C CA . GLN A 1 100 ? 7.682 -11.883 15.666 1.00 95.12 100 GLN A CA 1
ATOM 824 C C . GLN A 1 100 ? 8.976 -12.192 14.896 1.00 95.12 100 GLN A C 1
ATOM 826 O O . GLN A 1 100 ? 9.983 -12.586 15.486 1.00 95.12 100 GLN A O 1
ATOM 831 N N . THR A 1 101 ? 8.971 -12.024 13.574 1.00 96.88 101 THR A N 1
ATOM 832 C CA . THR A 1 101 ? 10.138 -12.260 12.719 1.00 96.88 101 THR A CA 1
ATOM 833 C C . THR A 1 101 ? 11.060 -11.038 12.687 1.00 96.88 101 THR A C 1
ATOM 835 O O . THR A 1 101 ? 10.655 -9.918 12.997 1.00 96.88 101 THR A O 1
ATOM 838 N N . ILE A 1 102 ? 12.318 -11.234 12.273 1.00 97.00 102 ILE A N 1
ATOM 839 C CA . ILE A 1 102 ? 13.272 -10.126 12.100 1.00 97.00 102 ILE A CA 1
ATOM 840 C C . ILE A 1 102 ? 12.737 -9.112 11.076 1.00 97.00 102 ILE A C 1
ATOM 842 O O . ILE A 1 102 ? 12.722 -7.919 11.367 1.00 97.00 102 ILE A O 1
ATOM 846 N N . VAL A 1 103 ? 12.226 -9.587 9.934 1.00 97.31 103 VAL A N 1
ATOM 847 C CA . VAL A 1 103 ? 11.641 -8.726 8.889 1.00 97.31 103 VAL A CA 1
ATOM 848 C C . VAL A 1 103 ? 10.371 -8.013 9.361 1.00 97.31 103 VAL A C 1
ATOM 850 O O . VAL A 1 103 ? 10.161 -6.865 8.994 1.00 97.31 103 VAL A O 1
ATOM 853 N N . GLY A 1 104 ? 9.576 -8.635 10.241 1.00 96.75 104 GLY A N 1
ATOM 854 C CA . GLY A 1 104 ? 8.436 -8.010 10.926 1.00 96.75 104 GLY A CA 1
ATOM 855 C C . GLY A 1 104 ? 8.819 -6.745 11.679 1.00 96.75 104 GLY A C 1
ATOM 856 O O . GLY A 1 104 ? 8.230 -5.681 11.484 1.00 96.75 104 GLY A O 1
ATOM 857 N N . ARG A 1 105 ? 9.856 -6.855 12.516 1.00 97.25 105 ARG A N 1
ATOM 858 C CA . ARG A 1 105 ? 10.380 -5.723 13.288 1.00 97.25 105 ARG A CA 1
ATOM 859 C C . ARG A 1 105 ? 10.998 -4.654 12.391 1.00 97.25 105 ARG A C 1
ATOM 861 O O . ARG A 1 105 ? 10.743 -3.475 12.615 1.00 97.25 105 ARG A O 1
ATOM 868 N N . SER A 1 106 ? 11.764 -5.047 11.371 1.00 97.06 106 SER A N 1
ATOM 869 C CA . SER A 1 106 ? 12.319 -4.104 10.390 1.00 97.06 106 SER A CA 1
ATOM 870 C C . SER A 1 106 ? 11.220 -3.340 9.651 1.00 97.06 106 SER A C 1
ATOM 872 O O . SER A 1 106 ? 11.283 -2.118 9.577 1.00 97.06 106 SER A O 1
ATOM 874 N N . ALA A 1 107 ? 10.158 -4.024 9.215 1.00 96.00 107 ALA A N 1
ATOM 875 C CA . ALA A 1 107 ? 9.038 -3.384 8.536 1.00 96.00 107 ALA A CA 1
ATOM 876 C C . ALA A 1 107 ? 8.317 -2.358 9.421 1.00 96.00 107 ALA A C 1
ATOM 878 O O . ALA A 1 107 ? 7.956 -1.286 8.946 1.00 96.00 107 ALA A O 1
ATOM 879 N N . ALA A 1 108 ? 8.155 -2.635 10.719 1.00 92.69 108 ALA A N 1
ATOM 880 C CA . ALA A 1 108 ? 7.586 -1.667 11.660 1.00 92.69 108 ALA A CA 1
ATOM 881 C C . ALA A 1 108 ? 8.445 -0.393 11.784 1.00 92.69 108 ALA A C 1
ATOM 883 O O . ALA A 1 108 ? 7.916 0.720 11.850 1.00 92.69 108 ALA A O 1
ATOM 884 N N . VAL A 1 109 ? 9.772 -0.546 11.788 1.00 94.31 109 VAL A N 1
ATOM 885 C CA . VAL A 1 109 ? 10.706 0.588 11.795 1.00 94.31 109 VAL A CA 1
ATOM 886 C C . VAL A 1 109 ? 10.591 1.396 10.503 1.00 94.31 109 VAL A C 1
ATOM 888 O O . VAL A 1 109 ? 10.485 2.620 10.569 1.00 94.31 109 VAL A O 1
ATOM 891 N N . ASP A 1 110 ? 10.554 0.743 9.343 1.00 92.81 110 ASP A N 1
ATOM 892 C CA . ASP A 1 110 ? 10.499 1.446 8.055 1.00 92.81 110 ASP A CA 1
ATOM 893 C C . ASP A 1 110 ? 9.146 2.137 7.827 1.00 92.81 110 ASP A C 1
ATOM 895 O O . ASP A 1 110 ? 9.106 3.284 7.384 1.00 92.81 110 ASP A O 1
ATOM 899 N N . LEU A 1 111 ? 8.038 1.544 8.286 1.00 88.06 111 LEU A N 1
ATOM 900 C CA . LEU A 1 111 ? 6.737 2.225 8.337 1.00 88.06 111 LEU A CA 1
ATOM 901 C C . LEU A 1 111 ? 6.759 3.486 9.207 1.00 88.06 111 LEU A C 1
ATOM 903 O O . LEU A 1 111 ? 6.090 4.464 8.880 1.00 88.06 111 LEU A O 1
ATOM 907 N N . THR A 1 112 ? 7.517 3.467 10.307 1.00 82.75 112 THR A N 1
ATOM 908 C CA . THR A 1 112 ? 7.650 4.617 11.214 1.00 82.75 112 THR A CA 1
ATOM 909 C C . THR A 1 112 ? 8.480 5.732 10.582 1.00 82.75 112 THR A C 1
ATOM 911 O O . THR A 1 112 ? 8.171 6.908 10.758 1.00 82.75 112 THR A O 1
ATOM 914 N N . ARG A 1 113 ? 9.522 5.373 9.823 1.00 87.75 113 ARG A N 1
ATOM 915 C CA . ARG A 1 113 ? 10.334 6.322 9.042 1.00 87.75 113 ARG A CA 1
ATOM 916 C C . ARG A 1 113 ? 9.567 6.916 7.862 1.00 87.75 113 ARG A C 1
ATOM 918 O O . ARG A 1 113 ? 9.850 8.042 7.463 1.00 87.75 113 ARG A O 1
ATOM 925 N N . GLY A 1 114 ? 8.597 6.170 7.346 1.00 82.00 114 GLY A N 1
ATOM 926 C CA . GLY A 1 114 ? 7.859 6.500 6.140 1.00 82.00 114 GLY A CA 1
ATOM 927 C C . GLY A 1 114 ? 8.556 5.954 4.897 1.00 82.00 114 GLY A C 1
ATOM 928 O O . GLY A 1 114 ? 9.781 5.955 4.788 1.00 82.00 114 GLY A O 1
ATOM 929 N N . VAL A 1 115 ? 7.749 5.505 3.940 1.00 88.88 115 VAL A N 1
ATOM 930 C CA . VAL A 1 115 ? 8.228 5.050 2.633 1.00 88.88 115 VAL A CA 1
ATOM 931 C C . VAL A 1 115 ? 8.347 6.275 1.734 1.00 88.88 115 VAL A C 1
ATOM 933 O O . VAL A 1 115 ? 7.358 6.972 1.521 1.00 88.88 115 VAL A O 1
ATOM 936 N N . GLY A 1 116 ? 9.543 6.584 1.239 1.00 84.12 116 GLY A N 1
ATOM 937 C CA . GLY A 1 116 ? 9.755 7.728 0.348 1.00 84.12 116 GLY A CA 1
ATOM 938 C C . GLY A 1 116 ? 9.233 7.472 -1.068 1.00 84.12 116 GLY A C 1
ATOM 939 O O . GLY A 1 116 ? 9.289 6.348 -1.555 1.00 84.12 116 GLY A O 1
ATOM 940 N N . VAL A 1 117 ? 8.772 8.521 -1.757 1.00 87.25 117 VAL A N 1
ATOM 941 C CA . VAL A 1 117 ? 8.515 8.456 -3.206 1.00 87.25 117 VAL A CA 1
ATOM 942 C C . VAL A 1 117 ? 9.843 8.619 -3.929 1.00 87.25 117 VAL A C 1
ATOM 944 O O . VAL A 1 117 ? 10.511 9.646 -3.773 1.00 87.25 117 VAL A O 1
ATOM 947 N N . ARG A 1 118 ? 10.237 7.636 -4.739 1.00 92.75 118 ARG A N 1
ATOM 948 C CA . ARG A 1 118 ? 11.412 7.788 -5.599 1.00 92.75 118 ARG A CA 1
ATOM 949 C C . ARG A 1 118 ? 11.047 8.536 -6.871 1.00 92.75 118 ARG A C 1
ATOM 951 O O . ARG A 1 118 ? 10.056 8.229 -7.529 1.00 92.75 118 ARG A O 1
ATOM 958 N N . ALA A 1 119 ? 11.873 9.519 -7.214 1.00 90.44 119 ALA A N 1
ATOM 959 C CA . ALA A 1 119 ? 11.740 10.253 -8.462 1.00 90.44 119 ALA A CA 1
ATOM 960 C C . ALA A 1 119 ? 12.018 9.343 -9.664 1.00 90.44 119 ALA A C 1
ATOM 962 O O . ALA A 1 119 ? 12.848 8.432 -9.589 1.00 90.44 119 ALA A O 1
ATOM 963 N N . TRP A 1 120 ? 11.357 9.634 -10.784 1.00 90.62 120 TRP A N 1
ATOM 964 C CA . TRP A 1 120 ? 11.594 8.929 -12.036 1.00 90.62 120 TRP A CA 1
ATOM 965 C C . TRP A 1 120 ? 13.062 9.065 -12.472 1.00 90.62 120 TRP A C 1
ATOM 967 O O . TRP A 1 120 ? 13.587 10.185 -12.514 1.00 90.62 120 TRP A O 1
ATOM 977 N N . PRO A 1 121 ? 13.766 7.962 -12.780 1.00 93.44 121 PRO A N 1
ATOM 978 C CA . PRO A 1 121 ? 15.177 8.044 -13.101 1.00 93.44 121 PRO A CA 1
ATOM 979 C C . PRO A 1 121 ? 15.400 8.584 -14.517 1.00 93.44 121 PRO A C 1
ATOM 981 O O . PRO A 1 121 ? 14.780 8.132 -15.474 1.00 93.44 121 PRO A O 1
ATOM 984 N N . LEU A 1 122 ? 16.379 9.481 -14.674 1.00 92.75 122 LEU A N 1
ATOM 985 C CA . LEU A 1 122 ? 16.696 10.122 -15.962 1.00 92.75 122 LEU A CA 1
ATOM 986 C C . LEU A 1 122 ? 17.028 9.124 -17.086 1.00 92.75 122 LEU A C 1
ATOM 988 O O . LEU A 1 122 ? 16.742 9.385 -18.251 1.00 92.75 122 LEU A O 1
ATOM 992 N N . TRP A 1 123 ? 17.631 7.978 -16.749 1.00 94.38 123 TRP A N 1
ATOM 993 C CA . TRP A 1 123 ? 17.985 6.946 -17.732 1.00 94.38 123 TRP A CA 1
ATOM 994 C C . TRP A 1 123 ? 16.759 6.240 -18.326 1.00 94.38 123 TRP A C 1
ATOM 996 O O . TRP A 1 123 ? 16.857 5.690 -19.417 1.00 94.38 123 TRP A O 1
ATOM 1006 N N . ALA A 1 124 ? 15.618 6.278 -17.633 1.00 92.69 124 ALA A N 1
ATOM 1007 C CA . ALA A 1 124 ? 14.344 5.738 -18.096 1.00 92.69 124 ALA A CA 1
ATOM 1008 C C . ALA A 1 124 ? 13.519 6.794 -18.858 1.00 92.69 124 ALA A C 1
ATOM 1010 O O . ALA A 1 124 ? 12.313 6.659 -19.022 1.00 92.69 124 ALA A O 1
ATOM 1011 N N . GLY A 1 125 ? 14.138 7.896 -19.292 1.00 92.62 125 GLY A N 1
ATOM 1012 C CA . GLY A 1 125 ? 13.460 8.927 -20.068 1.00 92.62 125 GLY A CA 1
ATOM 1013 C C . GLY A 1 125 ? 12.328 9.615 -19.302 1.00 92.62 125 GLY A C 1
ATOM 1014 O O . GLY A 1 125 ? 12.455 9.934 -18.120 1.00 92.62 125 GLY A O 1
ATOM 1015 N N . ARG A 1 126 ? 11.232 9.910 -20.006 1.00 87.56 126 ARG A N 1
ATOM 1016 C CA . ARG A 1 126 ? 10.063 10.574 -19.423 1.00 87.56 126 ARG A CA 1
ATOM 1017 C C . ARG A 1 126 ? 9.225 9.554 -18.660 1.00 87.56 126 ARG A C 1
ATOM 1019 O O . ARG A 1 126 ? 8.966 8.476 -19.184 1.00 87.56 126 ARG A O 1
ATOM 1026 N N . GLU A 1 127 ? 8.752 9.943 -17.478 1.00 83.88 127 GLU A N 1
ATOM 1027 C CA . GLU A 1 127 ? 7.759 9.168 -16.735 1.00 83.88 127 GLU A CA 1
ATOM 1028 C C . GLU A 1 127 ? 6.574 8.838 -17.661 1.00 83.88 127 GLU A C 1
ATOM 1030 O O . GLU A 1 127 ? 6.022 9.761 -18.287 1.00 83.88 127 GLU A O 1
ATOM 1035 N N . PRO A 1 128 ? 6.214 7.549 -17.821 1.00 78.19 128 PRO A N 1
ATOM 1036 C CA . PRO A 1 128 ? 5.065 7.170 -18.621 1.00 78.19 128 PRO A CA 1
ATOM 1037 C C . PRO A 1 128 ? 3.845 7.918 -18.091 1.00 78.19 128 PRO A C 1
ATOM 1039 O O . PRO A 1 128 ? 3.669 8.094 -16.887 1.00 78.19 128 PRO A O 1
ATOM 1042 N N . THR A 1 129 ? 3.033 8.436 -19.012 1.00 63.12 129 THR A N 1
ATOM 1043 C CA . THR A 1 129 ? 1.848 9.231 -18.674 1.00 63.12 129 THR A CA 1
ATOM 1044 C C . THR A 1 129 ? 1.004 8.434 -17.684 1.00 63.12 129 THR A C 1
ATOM 1046 O O . THR A 1 129 ? 0.636 7.314 -18.024 1.00 63.12 129 THR A O 1
ATOM 1049 N N . GLN A 1 130 ? 0.813 8.991 -16.475 1.00 58.06 130 GLN A N 1
ATOM 1050 C CA . GLN A 1 130 ? 0.274 8.344 -15.266 1.00 58.06 130 GLN A CA 1
ATOM 1051 C C . GLN A 1 130 ? -0.457 7.032 -15.568 1.00 58.06 130 GLN A C 1
ATOM 1053 O O . GLN A 1 130 ? -1.606 7.045 -16.009 1.00 58.06 130 GLN A O 1
ATOM 1058 N N . GLN A 1 131 ? 0.223 5.902 -15.349 1.00 56.22 131 GLN A N 1
ATOM 1059 C CA . GLN A 1 131 ? -0.460 4.617 -15.359 1.00 56.22 131 GLN A CA 1
ATOM 1060 C C . GLN A 1 131 ? -1.543 4.657 -14.272 1.00 56.22 131 GLN A C 1
ATOM 1062 O O . GLN A 1 131 ? -1.308 5.222 -13.196 1.00 56.22 131 GLN A O 1
ATOM 1067 N N . PRO A 1 132 ? -2.744 4.126 -14.549 1.00 58.09 132 PRO A N 1
ATOM 1068 C CA . PRO A 1 132 ? -3.800 4.098 -13.556 1.00 58.09 132 PRO A CA 1
ATOM 1069 C C . PRO A 1 132 ? -3.287 3.354 -12.321 1.00 58.09 132 PRO A C 1
ATOM 1071 O O . PRO A 1 132 ? -2.759 2.249 -12.427 1.00 58.09 132 PRO A O 1
ATOM 1074 N N . LEU A 1 133 ? -3.395 3.989 -11.154 1.00 59.78 133 LEU A N 1
ATOM 1075 C CA . LEU A 1 133 ? -2.857 3.433 -9.914 1.00 59.78 133 LEU A CA 1
ATOM 1076 C C . LEU A 1 133 ? -3.626 2.164 -9.563 1.00 59.78 133 LEU A C 1
ATOM 1078 O O . LEU A 1 133 ? -4.851 2.220 -9.424 1.00 59.78 133 LEU A O 1
ATOM 1082 N N . LEU A 1 134 ? -2.912 1.045 -9.413 1.00 59.69 134 LEU A N 1
ATOM 1083 C CA . LEU A 1 134 ? -3.477 -0.201 -8.915 1.00 59.69 134 LEU A CA 1
ATOM 1084 C C . LEU A 1 134 ? -3.384 -0.230 -7.390 1.00 59.69 134 LEU A C 1
ATOM 1086 O O . LEU A 1 134 ? -2.329 -0.440 -6.796 1.00 59.69 134 LEU A O 1
ATOM 1090 N N . VAL A 1 135 ? -4.527 -0.032 -6.751 1.00 59.41 135 VAL A N 1
ATOM 1091 C CA . VAL A 1 135 ? -4.656 0.133 -5.309 1.00 59.41 135 VAL A CA 1
ATOM 1092 C C . VAL A 1 135 ? -5.471 -1.039 -4.771 1.00 59.41 135 VAL A C 1
ATOM 1094 O O . VAL A 1 135 ? -6.694 -1.030 -4.839 1.00 59.41 135 VAL A O 1
ATOM 1097 N N . GLY A 1 136 ? -4.809 -2.113 -4.326 1.00 57.38 136 GLY A N 1
ATOM 1098 C CA . GLY A 1 136 ? -5.507 -3.326 -3.871 1.00 57.38 136 GLY A CA 1
ATOM 1099 C C . GLY A 1 136 ? -6.467 -3.908 -4.923 1.00 57.38 136 GLY A C 1
ATOM 1100 O O . GLY A 1 136 ? -7.604 -4.239 -4.599 1.00 57.38 136 GLY A O 1
ATOM 1101 N N . GLN A 1 137 ? -6.028 -3.994 -6.186 1.00 64.62 137 GLN A N 1
ATOM 1102 C CA . GLN A 1 137 ? -6.837 -4.394 -7.356 1.00 64.62 137 GLN A CA 1
ATOM 1103 C C . GLN A 1 137 ? -7.932 -3.393 -7.793 1.00 64.62 137 GLN A C 1
ATOM 1105 O O . GLN A 1 137 ? -8.875 -3.768 -8.501 1.00 64.62 137 GLN A O 1
ATOM 1110 N N . ILE A 1 138 ? -7.843 -2.127 -7.381 1.00 66.44 138 ILE A N 1
ATOM 1111 C CA . ILE A 1 138 ? -8.737 -1.047 -7.826 1.00 66.44 138 ILE A CA 1
ATOM 1112 C C . ILE A 1 138 ? -7.945 -0.087 -8.703 1.00 66.44 138 ILE A C 1
ATOM 1114 O O . ILE A 1 138 ? -6.864 0.347 -8.320 1.00 66.44 138 ILE A O 1
ATOM 1118 N N . TRP A 1 139 ? -8.487 0.223 -9.878 1.00 68.44 139 TRP A N 1
ATOM 1119 C CA . TRP A 1 139 ? -7.863 1.108 -10.855 1.00 68.44 139 TRP A CA 1
ATOM 1120 C C . TRP A 1 139 ? -8.365 2.538 -10.677 1.00 68.44 139 TRP A C 1
ATOM 1122 O O . TRP A 1 139 ? -9.561 2.792 -10.829 1.00 68.44 139 TRP A O 1
ATOM 1132 N N . ILE A 1 140 ? -7.458 3.480 -10.426 1.00 71.81 140 ILE A N 1
ATOM 1133 C CA . ILE A 1 140 ? -7.781 4.913 -10.390 1.00 71.81 140 ILE A CA 1
ATOM 1134 C C . ILE A 1 140 ? -7.448 5.511 -11.757 1.00 71.81 140 ILE A C 1
ATOM 1136 O O . ILE A 1 140 ? -6.279 5.603 -12.123 1.00 71.81 140 ILE A O 1
ATOM 1140 N N . ARG A 1 141 ? -8.482 5.869 -12.531 1.00 67.62 141 ARG A N 1
ATOM 1141 C CA . ARG A 1 141 ? -8.337 6.305 -13.935 1.00 67.62 141 ARG A CA 1
ATOM 1142 C C . ARG A 1 141 ? -7.648 7.658 -14.082 1.00 67.62 141 ARG A C 1
ATOM 1144 O O . ARG A 1 141 ? -6.820 7.807 -14.971 1.00 67.62 141 ARG A O 1
ATOM 1151 N N . ASP A 1 142 ? -8.000 8.613 -13.228 1.00 75.81 142 ASP A N 1
ATOM 1152 C CA . ASP A 1 142 ? -7.356 9.921 -13.170 1.00 75.81 142 ASP A CA 1
ATOM 1153 C C . ASP A 1 142 ? -7.077 10.267 -11.704 1.00 75.81 142 ASP A C 1
ATOM 1155 O O . ASP A 1 142 ? -7.982 10.680 -10.979 1.00 75.81 142 ASP A O 1
ATOM 1159 N N . PRO A 1 143 ? -5.839 10.083 -11.225 1.00 67.25 143 PRO A N 1
ATOM 1160 C CA . PRO A 1 143 ? -5.499 10.371 -9.843 1.00 67.25 143 PRO A CA 1
ATOM 1161 C C . PRO A 1 143 ? -5.487 11.869 -9.529 1.00 67.25 143 PRO A C 1
ATOM 1163 O O . PRO A 1 143 ? -5.161 12.209 -8.400 1.00 67.25 143 PRO A O 1
ATOM 1166 N N . LYS A 1 144 ? -5.788 12.757 -10.491 1.00 73.12 144 LYS A N 1
ATOM 1167 C CA . LYS A 1 144 ? -5.919 14.206 -10.283 1.00 73.12 144 LYS A CA 1
ATOM 1168 C C . LYS A 1 144 ? -7.357 14.692 -10.160 1.00 73.12 144 LYS A C 1
ATOM 1170 O O . LYS A 1 144 ? -7.565 15.841 -9.776 1.00 73.12 144 LYS A O 1
ATOM 1175 N N . ASP A 1 145 ? -8.332 13.839 -10.451 1.00 83.44 145 ASP A N 1
ATOM 1176 C CA . ASP A 1 145 ? -9.745 14.178 -10.360 1.00 83.44 145 ASP A CA 1
ATOM 1177 C C . ASP A 1 145 ? -10.316 13.821 -8.978 1.00 83.44 145 ASP A C 1
ATOM 1179 O O . ASP A 1 145 ? -10.198 12.693 -8.490 1.00 83.44 145 ASP A O 1
ATOM 1183 N N . ALA A 1 146 ? -10.972 14.799 -8.351 1.00 84.81 146 ALA A N 1
ATOM 1184 C CA . ALA A 1 146 ? -11.661 14.631 -7.077 1.00 84.81 146 ALA A CA 1
ATOM 1185 C C . ALA A 1 146 ? -12.722 13.525 -7.150 1.00 84.81 146 ALA A C 1
ATOM 1187 O O . ALA A 1 146 ? -12.865 12.742 -6.210 1.00 84.81 146 ALA A O 1
ATOM 1188 N N . GLN A 1 147 ? -13.460 13.452 -8.263 1.00 88.50 147 GLN A N 1
ATOM 1189 C CA . GLN A 1 147 ? -14.524 12.466 -8.420 1.00 88.50 147 GLN A CA 1
ATOM 1190 C C . GLN A 1 147 ? -13.946 11.059 -8.580 1.00 88.50 147 GLN A C 1
ATOM 1192 O O . GLN A 1 147 ? -14.398 10.141 -7.901 1.00 88.50 147 GLN A O 1
ATOM 1197 N N . ALA A 1 148 ? -12.889 10.900 -9.379 1.00 87.31 148 ALA A N 1
ATOM 1198 C CA . ALA A 1 148 ? -12.178 9.630 -9.495 1.00 87.31 148 ALA A CA 1
ATOM 1199 C C . ALA A 1 148 ? -11.621 9.130 -8.147 1.00 87.31 148 ALA A C 1
ATOM 1201 O O . ALA A 1 148 ? -11.663 7.927 -7.874 1.00 87.31 148 ALA A O 1
ATOM 1202 N N . LEU A 1 149 ? -11.135 10.033 -7.285 1.00 89.06 149 LEU A N 1
ATOM 1203 C CA . LEU A 1 149 ? -10.699 9.681 -5.931 1.00 89.06 149 LEU A CA 1
ATOM 1204 C C . LEU A 1 149 ? -11.873 9.199 -5.061 1.00 89.06 149 LEU A C 1
ATOM 1206 O O . LEU A 1 149 ? -11.753 8.167 -4.399 1.00 89.06 149 LEU A O 1
ATOM 1210 N N . LEU A 1 150 ? -13.011 9.901 -5.084 1.00 90.56 150 LEU A N 1
ATOM 1211 C CA . LEU A 1 150 ? -14.227 9.500 -4.361 1.00 90.56 150 LEU A CA 1
ATOM 1212 C C . LEU A 1 150 ? -14.758 8.140 -4.829 1.00 90.56 150 LEU A C 1
ATOM 1214 O O . LEU A 1 150 ? -15.096 7.295 -4.000 1.00 90.56 150 LEU A O 1
ATOM 1218 N N . ASP A 1 151 ? -14.788 7.905 -6.140 1.00 90.75 151 ASP A N 1
ATOM 1219 C CA . ASP A 1 151 ? -15.231 6.637 -6.721 1.00 90.75 151 ASP A CA 1
ATOM 1220 C C . ASP A 1 151 ? -14.329 5.482 -6.260 1.00 90.75 151 ASP A C 1
ATOM 1222 O O . ASP A 1 151 ? -14.814 4.412 -5.884 1.00 90.75 151 ASP A O 1
ATOM 1226 N N . ALA A 1 152 ? -13.012 5.710 -6.206 1.00 89.94 152 ALA A N 1
ATOM 1227 C CA . ALA A 1 152 ? -12.055 4.724 -5.715 1.00 89.94 152 ALA A CA 1
ATOM 1228 C C . ALA A 1 152 ? -12.228 4.431 -4.213 1.00 89.94 152 ALA A C 1
ATOM 1230 O O . ALA A 1 152 ? -12.215 3.265 -3.811 1.00 89.94 152 ALA A O 1
ATOM 1231 N N . ILE A 1 153 ? -12.448 5.462 -3.388 1.00 92.75 153 ILE A N 1
ATOM 1232 C CA . ILE A 1 153 ? -12.762 5.318 -1.957 1.00 92.75 153 ILE A CA 1
ATOM 1233 C C . ILE A 1 153 ? -14.032 4.472 -1.771 1.00 92.75 153 ILE A C 1
ATOM 1235 O O . ILE A 1 153 ? -14.052 3.531 -0.971 1.00 92.75 153 ILE A O 1
ATOM 1239 N N . GLN A 1 154 ? -15.084 4.762 -2.538 1.00 93.44 154 GLN A N 1
ATOM 1240 C CA . GLN A 1 154 ? -16.353 4.042 -2.460 1.00 93.44 154 GLN A CA 1
ATOM 1241 C C . GLN A 1 154 ? -16.226 2.579 -2.913 1.00 93.44 154 GLN A C 1
ATOM 1243 O O . GLN A 1 154 ? -16.815 1.690 -2.287 1.00 93.44 154 GLN A O 1
ATOM 1248 N N . GLU A 1 155 ? -15.434 2.304 -3.950 1.00 91.62 155 GLU A N 1
ATOM 1249 C CA . GLU A 1 155 ? -15.163 0.942 -4.424 1.00 91.62 155 GLU A CA 1
ATOM 1250 C C . GLU A 1 155 ? -14.389 0.118 -3.381 1.00 91.62 155 GLU A C 1
ATOM 1252 O O . GLU A 1 155 ? -14.778 -1.020 -3.103 1.00 91.62 155 GLU A O 1
ATOM 1257 N N . VAL A 1 156 ? -13.351 0.686 -2.739 1.00 89.62 156 VAL A N 1
ATOM 1258 C CA . VAL A 1 156 ? -12.637 0.021 -1.626 1.00 89.62 156 VAL A CA 1
ATOM 1259 C C . VAL A 1 156 ? -13.622 -0.351 -0.521 1.00 89.62 156 VAL A C 1
ATOM 1261 O O . VAL A 1 156 ? -13.655 -1.504 -0.085 1.00 89.62 156 VAL A O 1
ATOM 1264 N N . GLY A 1 157 ? -14.451 0.605 -0.090 1.00 91.56 157 GLY A N 1
ATOM 1265 C CA . GLY A 1 157 ? -15.431 0.391 0.975 1.00 91.56 157 GLY A CA 1
ATOM 1266 C C . GLY A 1 157 ? -16.437 -0.703 0.628 1.00 91.56 157 GLY A C 1
ATOM 1267 O O . GLY A 1 157 ? -16.679 -1.601 1.434 1.00 91.56 157 GLY A O 1
ATOM 1268 N N . THR A 1 158 ? -16.959 -0.678 -0.600 1.00 92.06 158 THR A N 1
ATOM 1269 C CA . THR A 1 158 ? -17.928 -1.665 -1.096 1.00 92.06 158 THR A CA 1
ATOM 1270 C C . THR A 1 158 ? -17.320 -3.066 -1.143 1.00 92.06 158 THR A C 1
ATOM 1272 O O . THR A 1 158 ? -17.932 -4.025 -0.670 1.00 92.06 158 THR A O 1
ATOM 1275 N N . ARG A 1 159 ? -16.093 -3.211 -1.663 1.00 89.25 159 ARG A N 1
ATOM 1276 C CA . ARG A 1 159 ? -15.403 -4.509 -1.700 1.00 89.25 159 ARG A CA 1
ATOM 1277 C C . ARG A 1 159 ? -15.077 -5.029 -0.307 1.00 89.25 159 ARG A C 1
ATOM 1279 O O . ARG A 1 159 ? -15.234 -6.228 -0.078 1.00 89.25 159 ARG A O 1
ATOM 1286 N N . LEU A 1 160 ? -14.635 -4.156 0.600 1.00 89.94 160 LEU A N 1
ATOM 1287 C CA . LEU A 1 160 ? -14.290 -4.527 1.973 1.00 89.94 160 LEU A CA 1
ATOM 1288 C C . LEU A 1 160 ? -15.523 -5.045 2.716 1.00 89.94 160 LEU A C 1
ATOM 1290 O O . LEU A 1 160 ? -15.484 -6.129 3.290 1.00 89.94 160 LEU A O 1
ATOM 1294 N N . GLN A 1 161 ? -16.639 -4.319 2.641 1.00 90.56 161 GLN A N 1
ATOM 1295 C CA . GLN A 1 161 ? -17.903 -4.733 3.257 1.00 90.56 161 GLN A CA 1
ATOM 1296 C C . GLN A 1 161 ? -18.455 -6.028 2.649 1.00 90.56 161 GLN A C 1
ATOM 1298 O O . GLN A 1 161 ? -19.031 -6.844 3.362 1.00 90.56 161 GLN A O 1
ATOM 1303 N N . ALA A 1 162 ? -18.248 -6.245 1.349 1.00 90.62 162 ALA A N 1
ATOM 1304 C CA . ALA A 1 162 ? -18.636 -7.475 0.666 1.00 90.62 162 ALA A CA 1
ATOM 1305 C C . ALA A 1 162 ? -17.676 -8.660 0.910 1.00 90.62 162 ALA A C 1
ATOM 1307 O O . ALA A 1 162 ? -17.890 -9.726 0.334 1.00 90.62 162 ALA A O 1
ATOM 1308 N N . GLY A 1 163 ? -16.598 -8.485 1.687 1.00 86.19 163 GLY A N 1
ATOM 1309 C CA . GLY A 1 163 ? -15.577 -9.516 1.910 1.00 86.19 163 GLY A CA 1
ATOM 1310 C C . GLY A 1 163 ? -14.792 -9.904 0.650 1.00 86.19 163 GLY A C 1
ATOM 1311 O O . GLY A 1 163 ? -14.198 -10.977 0.598 1.00 86.19 163 GLY A O 1
ATOM 1312 N N . ARG A 1 164 ? -14.802 -9.054 -0.387 1.00 83.38 164 ARG A N 1
ATOM 1313 C CA . ARG A 1 164 ? -14.126 -9.297 -1.677 1.00 83.38 164 ARG A CA 1
ATOM 1314 C C . ARG A 1 164 ? -12.666 -8.856 -1.693 1.00 83.38 164 ARG A C 1
ATOM 1316 O O . ARG A 1 164 ? -11.948 -9.174 -2.632 1.00 83.38 164 ARG A O 1
ATOM 1323 N N . ILE A 1 165 ? -12.236 -8.110 -0.681 1.00 81.56 165 ILE A N 1
ATOM 1324 C CA . ILE A 1 165 ? -10.846 -7.712 -0.468 1.00 81.56 165 ILE A CA 1
ATOM 1325 C C . ILE A 1 165 ? -10.484 -7.993 0.989 1.00 81.56 165 ILE A C 1
ATOM 1327 O O . ILE A 1 165 ? -11.276 -7.745 1.898 1.00 81.56 165 ILE A O 1
ATOM 1331 N N . LEU A 1 166 ? -9.286 -8.533 1.209 1.00 80.06 166 LEU A N 1
ATOM 1332 C CA . LEU A 1 166 ? -8.786 -8.792 2.556 1.00 80.06 166 LEU A CA 1
ATOM 1333 C C . LEU A 1 166 ? -8.550 -7.464 3.297 1.00 80.06 166 LEU A C 1
ATOM 1335 O O . LEU A 1 166 ? -8.064 -6.517 2.671 1.00 80.06 166 LEU A O 1
ATOM 1339 N N . PRO A 1 167 ? -8.787 -7.386 4.622 1.00 84.19 167 PRO A N 1
ATOM 1340 C CA . PRO A 1 167 ? -8.577 -6.157 5.389 1.00 84.19 167 PRO A CA 1
ATOM 1341 C C . PRO A 1 167 ? -7.178 -5.556 5.216 1.00 84.19 167 PRO A C 1
ATOM 1343 O O . PRO A 1 167 ? -7.040 -4.353 5.039 1.00 84.19 167 PRO A O 1
ATOM 1346 N N . VAL A 1 168 ? -6.134 -6.386 5.161 1.00 74.81 168 VAL A N 1
ATOM 1347 C CA . VAL A 1 168 ? -4.758 -5.908 4.944 1.00 74.81 168 VAL A CA 1
ATOM 1348 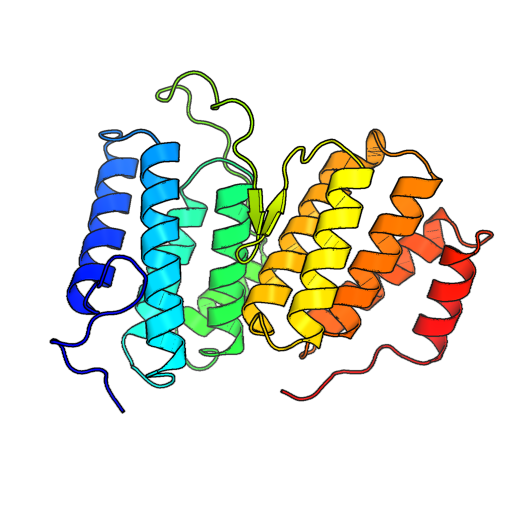C C . VAL A 1 168 ? -4.561 -5.248 3.573 1.00 74.81 168 VAL A C 1
ATOM 1350 O O . VAL A 1 168 ? -3.897 -4.218 3.469 1.00 74.81 168 VAL A O 1
ATOM 1353 N N . ALA A 1 169 ? -5.185 -5.794 2.527 1.00 76.75 169 ALA A N 1
ATOM 1354 C CA . ALA A 1 169 ? -5.129 -5.219 1.187 1.00 76.75 169 ALA A CA 1
ATOM 1355 C C . ALA A 1 169 ? -5.955 -3.927 1.113 1.00 76.75 169 ALA A C 1
ATOM 1357 O O . ALA A 1 169 ? -5.517 -2.954 0.505 1.00 76.75 169 ALA A O 1
ATOM 1358 N N . ALA A 1 170 ? -7.105 -3.878 1.791 1.00 85.44 170 ALA A N 1
ATOM 1359 C CA . ALA A 1 170 ? -7.914 -2.670 1.905 1.00 85.44 170 ALA A CA 1
ATOM 1360 C C . ALA A 1 170 ? -7.232 -1.569 2.742 1.00 85.44 170 ALA A C 1
ATOM 1362 O O . ALA A 1 170 ? -7.377 -0.388 2.429 1.00 85.44 170 ALA A O 1
ATOM 1363 N N . PHE A 1 171 ? -6.441 -1.924 3.758 1.00 85.12 171 PHE A N 1
ATOM 1364 C CA . PHE A 1 171 ? -5.617 -0.972 4.507 1.00 85.12 171 PHE A CA 1
ATOM 1365 C C . PHE A 1 171 ? -4.529 -0.357 3.630 1.00 85.12 171 PHE A C 1
ATOM 1367 O O . PHE A 1 171 ? -4.411 0.868 3.578 1.00 85.12 171 PHE A O 1
ATOM 1374 N N . GLY A 1 172 ? -3.789 -1.194 2.895 1.00 78.56 172 GLY A N 1
ATOM 1375 C CA . GLY A 1 172 ? -2.842 -0.729 1.883 1.00 78.56 172 GLY A CA 1
ATOM 1376 C C . GLY A 1 172 ? -3.524 0.197 0.881 1.00 78.56 172 GLY A C 1
ATOM 1377 O O . GLY A 1 172 ? -3.071 1.318 0.673 1.00 78.56 172 GLY A O 1
ATOM 1378 N N . ALA A 1 173 ? -4.687 -0.213 0.369 1.00 85.12 173 ALA A N 1
ATOM 1379 C CA . ALA A 1 173 ? -5.470 0.571 -0.573 1.00 85.12 173 ALA A CA 1
ATOM 1380 C C . ALA A 1 173 ? -5.859 1.960 -0.036 1.00 85.12 173 ALA A C 1
ATOM 1382 O O . ALA A 1 173 ? -5.626 2.986 -0.676 1.00 85.12 173 ALA A O 1
ATOM 1383 N N . THR A 1 174 ? -6.397 1.997 1.181 1.00 88.69 174 THR A N 1
ATOM 1384 C CA . THR A 1 174 ? -6.809 3.234 1.857 1.00 88.69 174 THR A CA 1
ATOM 1385 C C . THR A 1 174 ? -5.612 4.156 2.114 1.00 88.69 174 THR A C 1
ATOM 1387 O O . THR A 1 174 ? -5.728 5.370 1.954 1.00 88.69 174 THR A O 1
ATOM 1390 N N . ALA A 1 175 ? -4.436 3.597 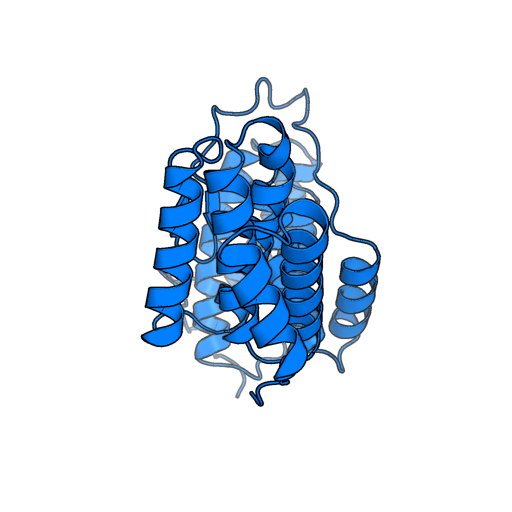2.420 1.00 85.19 175 ALA A N 1
ATOM 1391 C CA . ALA A 1 175 ? -3.198 4.362 2.561 1.00 85.19 175 ALA A CA 1
ATOM 1392 C C . ALA A 1 175 ? -2.778 5.069 1.266 1.00 85.19 175 ALA A C 1
ATOM 1394 O O . ALA A 1 175 ? -2.326 6.214 1.325 1.00 85.19 175 ALA A O 1
ATOM 1395 N N . VAL A 1 176 ? -2.956 4.427 0.108 1.00 83.50 176 VAL A N 1
ATOM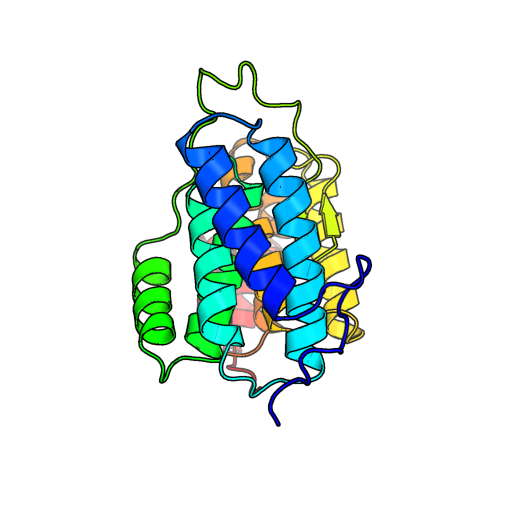 1396 C CA . VAL A 1 176 ? -2.684 5.064 -1.191 1.00 83.50 176 VAL A CA 1
ATOM 1397 C C . VAL A 1 176 ? -3.651 6.207 -1.450 1.00 83.50 176 VAL A C 1
ATOM 1399 O O . VAL A 1 176 ? -3.226 7.292 -1.836 1.00 83.50 176 VAL A O 1
ATOM 1402 N N . LEU A 1 177 ? -4.944 5.979 -1.203 1.00 90.25 177 LEU A N 1
ATOM 1403 C CA . LEU A 1 177 ? -5.985 6.995 -1.374 1.00 90.25 177 LEU A CA 1
ATOM 1404 C C . LEU A 1 177 ? -5.732 8.209 -0.472 1.00 90.25 177 LEU A C 1
ATOM 1406 O O . LEU A 1 177 ? -5.900 9.343 -0.911 1.00 90.25 177 LEU A O 1
ATOM 1410 N N . GLU A 1 178 ? -5.249 7.992 0.754 1.00 91.94 178 GLU A N 1
ATOM 1411 C CA . GLU A 1 178 ? -4.789 9.068 1.636 1.00 91.94 178 GLU A CA 1
ATOM 1412 C C . GLU A 1 178 ? -3.583 9.824 1.054 1.00 91.94 178 GLU A C 1
ATOM 1414 O O . GLU A 1 178 ? -3.559 11.055 1.078 1.00 91.94 178 GLU A O 1
ATOM 1419 N N . GLY A 1 179 ? -2.586 9.115 0.515 1.00 84.81 179 GLY A N 1
ATOM 1420 C CA . GLY A 1 179 ? -1.432 9.732 -0.147 1.00 84.81 179 GLY A CA 1
ATOM 1421 C C . GLY A 1 179 ? -1.841 10.599 -1.342 1.00 84.81 179 GLY A C 1
ATOM 1422 O O . GLY A 1 179 ? -1.396 11.743 -1.462 1.00 84.81 179 GLY A O 1
ATOM 1423 N N . LEU A 1 180 ? -2.757 10.090 -2.170 1.00 85.81 180 LEU A N 1
ATOM 1424 C CA . LEU A 1 180 ? -3.345 10.827 -3.285 1.00 85.81 180 LEU A CA 1
ATOM 1425 C C . LEU A 1 180 ? -4.094 12.060 -2.810 1.00 85.81 180 LEU A C 1
ATOM 1427 O O . LEU A 1 180 ? -3.771 13.159 -3.253 1.00 85.81 180 LEU A O 1
ATOM 1431 N N . TYR A 1 181 ? -5.004 11.907 -1.850 1.00 91.50 181 TYR A N 1
ATOM 1432 C CA . TYR A 1 181 ? -5.711 13.019 -1.222 1.00 91.50 181 TYR A CA 1
ATOM 1433 C C . TYR A 1 181 ? -4.745 14.128 -0.772 1.00 91.50 181 TYR A C 1
ATOM 1435 O O . TYR A 1 181 ? -4.944 15.296 -1.104 1.00 91.50 181 TYR A O 1
ATOM 1443 N N . ARG A 1 182 ? -3.648 13.774 -0.087 1.00 89.31 182 ARG A N 1
ATOM 1444 C CA . ARG A 1 182 ? -2.644 14.750 0.372 1.00 89.31 182 ARG A CA 1
ATOM 1445 C C . ARG A 1 182 ? -1.929 15.451 -0.781 1.00 89.31 182 ARG A C 1
ATOM 1447 O O . ARG A 1 182 ? -1.646 16.640 -0.670 1.00 89.31 182 ARG A O 1
ATOM 1454 N N . SER A 1 183 ? -1.645 14.737 -1.871 1.00 81.44 183 SER A N 1
ATOM 1455 C CA . SER A 1 183 ? -1.025 15.323 -3.066 1.00 81.44 183 SER A CA 1
ATOM 1456 C C . SER A 1 183 ? -1.972 16.255 -3.833 1.00 81.44 183 SER A C 1
ATOM 1458 O O . SER A 1 183 ? -1.521 17.244 -4.405 1.00 81.44 183 SER A O 1
ATOM 1460 N N . LEU A 1 184 ? -3.280 15.969 -3.802 1.00 85.12 184 LEU A N 1
ATOM 1461 C CA . LEU A 1 184 ? -4.308 16.734 -4.505 1.00 85.12 184 LEU A CA 1
ATOM 1462 C C . LEU A 1 184 ? -4.873 17.898 -3.713 1.00 85.12 184 LEU A C 1
ATOM 1464 O O . LEU A 1 184 ? -5.449 18.775 -4.342 1.00 85.12 184 LEU A O 1
ATOM 1468 N N . GLY A 1 185 ? -4.729 17.921 -2.384 1.00 80.69 185 GLY A N 1
ATOM 1469 C CA . GLY A 1 185 ? -5.336 18.924 -1.498 1.00 80.69 185 GLY A CA 1
ATOM 1470 C C . GLY A 1 185 ? -5.372 20.350 -2.071 1.00 80.69 185 GLY A C 1
ATOM 1471 O O . GLY A 1 185 ? -6.451 20.927 -2.133 1.00 80.69 185 GLY A O 1
ATOM 1472 N N . PRO A 1 186 ? -4.260 20.900 -2.604 1.00 83.06 186 PRO A N 1
ATOM 1473 C CA . PRO A 1 186 ? -4.244 22.248 -3.186 1.00 83.06 186 PRO A CA 1
ATOM 1474 C C . PRO A 1 186 ? -5.111 22.456 -4.445 1.00 83.06 186 PRO A C 1
ATOM 1476 O O . PRO A 1 186 ? -5.363 23.593 -4.829 1.00 83.06 186 PRO A O 1
ATOM 1479 N N . SER A 1 187 ? -5.499 21.385 -5.134 1.00 82.94 187 SER A N 1
ATOM 1480 C CA . SER A 1 187 ? -6.268 21.386 -6.387 1.00 82.94 187 SER A CA 1
ATOM 1481 C C . SER A 1 187 ? -7.732 20.969 -6.214 1.00 82.94 187 SER A C 1
ATOM 1483 O O . SER A 1 187 ? -8.510 21.102 -7.158 1.00 82.94 187 SER A O 1
ATOM 1485 N N . LEU A 1 188 ? -8.123 20.467 -5.039 1.00 86.44 188 LEU A N 1
ATOM 1486 C CA . LEU A 1 188 ? -9.502 20.069 -4.759 1.00 86.44 188 LEU A CA 1
ATOM 1487 C C . LEU A 1 188 ? -10.369 21.293 -4.438 1.00 86.44 188 LEU A C 1
ATOM 1489 O O . LEU A 1 188 ? -9.915 22.275 -3.853 1.00 86.44 188 LEU A O 1
ATOM 1493 N N . THR A 1 189 ? -11.657 21.225 -4.783 1.00 91.12 189 THR A N 1
ATOM 1494 C CA . THR A 1 189 ? -12.635 22.163 -4.218 1.00 91.12 189 THR A CA 1
ATOM 1495 C C . THR A 1 189 ? -12.769 21.897 -2.720 1.00 91.12 189 THR A C 1
ATOM 1497 O O . THR A 1 189 ? -12.605 20.761 -2.278 1.00 91.12 189 THR A O 1
ATOM 1500 N N . ALA A 1 190 ? -13.126 22.915 -1.931 1.00 90.19 190 ALA A N 1
ATOM 1501 C CA . ALA A 1 190 ? -13.312 22.742 -0.487 1.00 90.19 190 ALA A CA 1
ATOM 1502 C C . ALA A 1 190 ? -14.303 21.607 -0.155 1.00 90.19 190 ALA A C 1
ATOM 1504 O O . ALA A 1 190 ? -14.072 20.854 0.787 1.00 90.19 190 ALA A O 1
ATOM 1505 N N . ASP A 1 191 ? -15.364 21.445 -0.961 1.00 91.31 191 ASP A N 1
ATOM 1506 C CA . ASP A 1 191 ? -16.331 20.353 -0.802 1.00 91.31 191 ASP A CA 1
ATOM 1507 C C . ASP A 1 191 ? -15.748 18.971 -1.146 1.00 91.31 191 ASP A C 1
ATOM 1509 O O . ASP A 1 191 ? -15.947 18.002 -0.409 1.00 91.31 191 ASP A O 1
ATOM 1513 N N . GLY A 1 192 ? -14.971 18.881 -2.228 1.00 91.56 192 GLY A N 1
ATOM 1514 C CA . GLY A 1 192 ? -14.270 17.652 -2.590 1.00 91.56 192 GLY A CA 1
ATOM 1515 C C . GLY A 1 192 ? -13.240 17.247 -1.535 1.00 91.56 192 GLY A C 1
ATOM 1516 O O . GLY A 1 192 ? -13.168 16.075 -1.166 1.00 91.56 192 GLY A O 1
ATOM 1517 N N . GLU A 1 193 ? -12.488 18.213 -1.001 1.00 92.62 193 GLU A N 1
ATOM 1518 C CA . GLU A 1 193 ? -11.456 17.982 0.010 1.00 92.62 193 GLU A CA 1
ATOM 1519 C C . GLU A 1 193 ? -12.055 17.432 1.314 1.00 92.62 193 GLU A C 1
ATOM 1521 O O . GLU A 1 193 ? -11.627 16.374 1.784 1.00 92.62 193 GLU A O 1
ATOM 1526 N N . GLN A 1 194 ? -13.083 18.089 1.868 1.00 94.31 194 GLN A N 1
ATOM 1527 C CA . GLN A 1 194 ? -13.733 17.643 3.108 1.00 94.31 194 GLN A CA 1
ATOM 1528 C C . GLN A 1 194 ? -14.402 16.269 2.955 1.00 94.31 194 GLN A C 1
ATOM 1530 O O . GLN A 1 194 ? -14.300 15.427 3.851 1.00 94.31 194 GLN A O 1
ATOM 1535 N N . ARG A 1 195 ? -15.051 16.014 1.808 1.00 95.12 195 ARG A N 1
ATOM 1536 C CA . ARG A 1 195 ? -15.745 14.750 1.546 1.00 95.12 195 ARG A CA 1
ATOM 1537 C C . ARG A 1 195 ? -14.755 13.600 1.401 1.00 95.12 195 ARG A C 1
ATOM 1539 O O . ARG A 1 195 ? -14.962 12.561 2.025 1.00 95.12 195 ARG A O 1
ATOM 1546 N N . CYS A 1 196 ? -13.677 13.784 0.632 1.00 94.69 196 CYS A N 1
ATOM 1547 C CA . CYS A 1 196 ? -12.625 12.772 0.487 1.00 94.69 196 CYS A CA 1
ATOM 1548 C C . CYS A 1 196 ? -11.997 12.439 1.840 1.00 94.69 196 CYS A C 1
ATOM 1550 O O . CYS A 1 196 ? -11.894 11.269 2.203 1.00 94.69 196 CYS A O 1
ATOM 1552 N N . ALA A 1 197 ? -11.616 13.462 2.609 1.00 95.56 197 ALA A N 1
ATOM 1553 C CA . ALA A 1 197 ? -10.974 13.275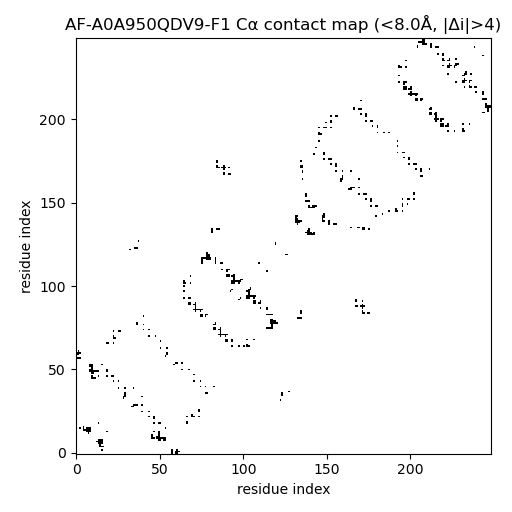 3.903 1.00 95.56 197 ALA A CA 1
ATOM 1554 C C . ALA A 1 197 ? -11.865 12.511 4.892 1.00 95.56 197 ALA A C 1
ATOM 1556 O O . ALA A 1 197 ? -11.396 11.568 5.535 1.00 95.56 197 ALA A O 1
ATOM 1557 N N . TRP A 1 198 ? -13.152 12.868 4.973 1.00 96.56 198 TRP A N 1
ATOM 1558 C CA . TRP A 1 198 ? -14.102 12.166 5.833 1.00 96.56 198 TRP A CA 1
ATOM 1559 C C . TRP A 1 198 ? -14.321 10.717 5.378 1.00 96.56 198 TRP A C 1
ATOM 1561 O O . TRP A 1 198 ? -14.241 9.818 6.209 1.00 96.56 198 TRP A O 1
ATOM 1571 N N . GLN A 1 199 ? -14.515 10.457 4.078 1.00 96.25 199 GLN A N 1
ATOM 1572 C CA . GLN A 1 199 ? -14.723 9.087 3.588 1.00 96.25 199 GLN A CA 1
ATOM 1573 C C . GLN A 1 199 ? -13.482 8.192 3.755 1.00 96.25 199 GLN A C 1
ATOM 1575 O O . GLN A 1 199 ? -13.618 7.013 4.082 1.00 96.25 199 GLN A O 1
ATOM 1580 N N . ILE A 1 200 ? -12.270 8.739 3.591 1.00 96.31 200 ILE A N 1
ATOM 1581 C CA . ILE A 1 200 ? -11.021 8.027 3.910 1.00 96.31 200 ILE A CA 1
ATOM 1582 C C . ILE A 1 200 ? -10.983 7.673 5.400 1.00 96.31 200 ILE A C 1
ATOM 1584 O O . ILE A 1 200 ? -10.614 6.553 5.753 1.00 96.31 200 ILE A O 1
ATOM 1588 N N . ALA A 1 201 ? -11.397 8.591 6.281 1.00 96.19 201 ALA A N 1
ATOM 1589 C CA . ALA A 1 201 ? -11.508 8.288 7.703 1.00 96.19 201 ALA A CA 1
ATOM 1590 C C . ALA A 1 201 ? -12.479 7.124 7.950 1.00 96.19 201 ALA A C 1
ATOM 1592 O O . ALA A 1 201 ? -12.128 6.185 8.660 1.00 96.19 201 ALA A O 1
ATOM 1593 N N . THR A 1 202 ? -13.646 7.130 7.296 1.00 95.38 202 THR A N 1
ATOM 1594 C CA . THR A 1 202 ? -14.642 6.056 7.425 1.00 95.38 202 THR A CA 1
ATOM 1595 C C . THR A 1 202 ? -14.109 4.708 6.934 1.00 95.38 202 THR A C 1
ATOM 1597 O O . THR A 1 202 ? -14.394 3.685 7.550 1.00 95.38 202 THR A O 1
ATOM 1600 N N . LEU A 1 203 ? -13.303 4.677 5.864 1.00 94.81 203 LEU A N 1
ATOM 1601 C CA . LEU A 1 203 ? -12.627 3.448 5.430 1.00 94.81 203 LEU A CA 1
ATOM 1602 C C . LEU A 1 203 ? -11.691 2.907 6.512 1.00 94.81 203 LEU A C 1
ATOM 1604 O O . LEU A 1 203 ? -11.727 1.713 6.808 1.00 94.81 203 LEU A O 1
ATOM 1608 N N . TYR A 1 204 ? -10.895 3.772 7.142 1.00 95.38 204 TYR A N 1
ATOM 1609 C CA . TYR A 1 204 ? -10.031 3.361 8.246 1.00 95.38 204 TYR A CA 1
ATOM 1610 C C . TYR A 1 204 ? -10.817 2.843 9.459 1.00 95.38 204 TYR A C 1
ATOM 1612 O O . TYR A 1 204 ? -10.372 1.900 10.110 1.00 95.38 204 TYR A O 1
ATOM 1620 N N . GLU A 1 205 ? -12.007 3.370 9.749 1.00 94.44 205 GLU A N 1
ATOM 1621 C CA . GLU A 1 205 ? -12.859 2.824 10.817 1.00 94.44 205 GLU A CA 1
ATOM 1622 C C . GLU A 1 205 ? -13.383 1.412 10.521 1.00 94.44 205 GLU A C 1
ATOM 1624 O O . GLU A 1 205 ? -13.711 0.662 11.446 1.00 94.44 205 GLU A O 1
ATOM 1629 N N . LEU A 1 206 ? -13.488 1.033 9.241 1.00 92.56 206 LEU A N 1
ATOM 1630 C CA . LEU A 1 206 ? -13.927 -0.307 8.851 1.00 92.56 206 LEU A CA 1
ATOM 1631 C C . LEU A 1 206 ? -12.840 -1.368 9.039 1.00 92.56 206 LEU A C 1
ATOM 1633 O O . LEU A 1 206 ? -13.165 -2.549 9.185 1.00 92.56 206 LEU A O 1
ATOM 1637 N N . LEU A 1 207 ? -11.580 -0.945 9.035 1.00 90.62 207 LEU A N 1
ATOM 1638 C CA . LEU A 1 207 ? -10.398 -1.795 9.045 1.00 90.62 207 LEU A CA 1
ATOM 1639 C C . LEU A 1 207 ? -9.934 -2.114 10.482 1.00 90.62 207 LEU A C 1
ATOM 1641 O O . LEU A 1 207 ? -10.069 -1.273 11.375 1.00 90.62 207 LEU A O 1
ATOM 1645 N N . PRO A 1 208 ? -9.389 -3.318 10.730 1.00 88.62 208 PRO A N 1
ATOM 1646 C CA . PRO A 1 208 ? -8.936 -3.720 12.055 1.00 88.62 208 PRO A CA 1
ATOM 1647 C C . PRO A 1 208 ? -7.594 -3.088 12.448 1.00 88.62 208 PRO A C 1
ATOM 1649 O O . PRO A 1 208 ? -6.839 -2.568 11.621 1.00 88.62 208 PRO A O 1
ATOM 1652 N N . GLY A 1 209 ? -7.298 -3.148 13.747 1.00 87.06 209 GLY A N 1
ATOM 1653 C CA . GLY A 1 209 ? -6.006 -2.752 14.304 1.00 87.06 209 GLY A CA 1
ATOM 1654 C C . GLY A 1 209 ? -5.864 -1.274 14.693 1.00 87.06 209 GLY A C 1
ATOM 1655 O O . GLY A 1 209 ? -6.576 -0.374 14.240 1.00 87.06 209 GLY A O 1
ATOM 1656 N N . THR A 1 210 ? -4.896 -1.013 15.573 1.00 86.31 210 THR A N 1
ATOM 1657 C CA . THR A 1 210 ? -4.618 0.322 16.133 1.00 86.31 210 THR A CA 1
ATOM 1658 C C . THR A 1 210 ? -4.106 1.307 15.088 1.00 86.31 210 THR A C 1
ATOM 1660 O O . THR A 1 210 ? -4.497 2.468 15.104 1.00 86.31 210 THR A O 1
ATOM 1663 N N . ALA A 1 211 ? -3.299 0.842 14.130 1.00 82.19 211 ALA A N 1
ATOM 1664 C CA . ALA A 1 211 ? -2.787 1.685 13.052 1.00 82.19 211 ALA A CA 1
ATOM 1665 C C . ALA A 1 211 ? -3.917 2.295 12.206 1.00 82.19 211 ALA A C 1
ATOM 1667 O O . ALA A 1 211 ? -3.834 3.461 11.813 1.00 82.19 211 ALA A O 1
ATOM 1668 N N . SER A 1 212 ? -4.978 1.520 11.957 1.00 88.06 212 SER A N 1
ATOM 1669 C CA . SER A 1 212 ? -6.153 1.998 11.236 1.00 88.06 212 SER A CA 1
ATOM 1670 C C . SER A 1 212 ? -6.934 3.021 12.050 1.00 88.06 212 SER A C 1
ATOM 1672 O O . SER A 1 212 ? -7.180 4.131 11.578 1.00 88.06 212 SER A O 1
ATOM 1674 N N . ARG A 1 213 ? -7.211 2.709 13.321 1.00 93.12 213 ARG A N 1
ATOM 1675 C CA . ARG A 1 213 ? -7.831 3.644 14.269 1.00 93.12 213 ARG A CA 1
ATOM 1676 C C . ARG A 1 213 ? -7.095 4.986 14.328 1.00 93.12 213 ARG A C 1
ATOM 1678 O O . ARG A 1 213 ? -7.725 6.034 14.220 1.00 93.12 213 ARG A O 1
ATOM 1685 N N . ASP A 1 214 ? -5.773 4.9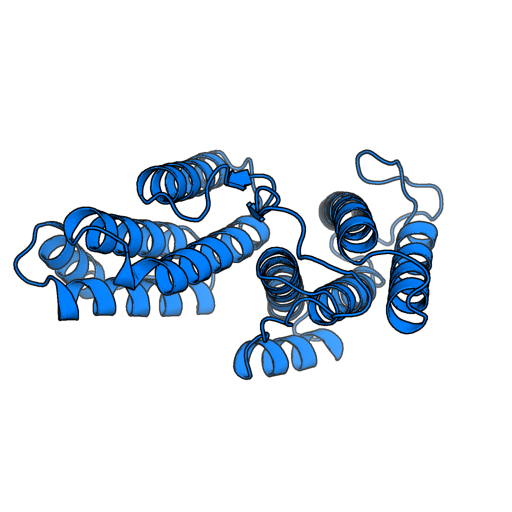72 14.478 1.00 90.44 214 ASP A N 1
ATOM 1686 C CA . ASP A 1 214 ? -4.980 6.198 14.599 1.00 90.44 214 ASP A CA 1
ATOM 1687 C C . ASP A 1 214 ? -5.044 7.047 13.322 1.00 90.44 214 ASP A C 1
ATOM 1689 O O . ASP A 1 214 ? -5.048 8.279 13.383 1.00 90.44 214 ASP A O 1
ATOM 1693 N N . ARG A 1 215 ? -5.113 6.404 12.149 1.00 93.75 215 ARG A N 1
ATOM 1694 C CA . ARG A 1 215 ? -5.298 7.097 10.868 1.00 93.75 215 ARG A CA 1
ATOM 1695 C C . ARG A 1 215 ? -6.700 7.672 10.715 1.00 93.75 215 ARG A C 1
ATOM 1697 O O . ARG A 1 215 ? -6.805 8.831 10.320 1.00 93.75 215 ARG A O 1
ATOM 1704 N N . ALA A 1 216 ? -7.741 6.931 11.096 1.00 95.75 216 ALA A N 1
ATOM 1705 C CA . ALA A 1 216 ? -9.105 7.452 11.150 1.00 95.75 216 ALA A CA 1
ATOM 1706 C C . ALA A 1 216 ? -9.172 8.713 12.025 1.00 95.75 216 ALA A C 1
ATOM 1708 O O . ALA A 1 216 ? -9.603 9.760 11.550 1.00 95.75 216 ALA A O 1
ATOM 1709 N N . ILE A 1 217 ? -8.637 8.663 13.253 1.00 96.00 217 ILE A N 1
ATOM 1710 C CA . ILE A 1 217 ? -8.604 9.815 14.171 1.00 96.00 217 ILE A CA 1
ATOM 1711 C C . ILE A 1 217 ? -7.891 11.013 13.534 1.00 96.00 217 ILE A C 1
ATOM 1713 O O . ILE A 1 217 ? -8.416 12.125 13.578 1.00 96.00 217 ILE A O 1
ATOM 1717 N N . ARG A 1 218 ? -6.720 10.807 12.913 1.00 95.56 218 ARG A N 1
ATOM 1718 C CA . ARG A 1 218 ? -5.984 11.889 12.236 1.00 95.56 218 ARG A CA 1
ATOM 1719 C C . ARG A 1 218 ? -6.788 12.520 11.100 1.00 95.56 218 ARG A C 1
ATOM 1721 O O . ARG A 1 218 ? -6.765 13.740 10.961 1.00 95.56 218 ARG A O 1
ATOM 1728 N N . MET A 1 219 ? -7.487 11.716 10.303 1.00 97.12 219 MET A N 1
ATOM 1729 C CA . MET A 1 219 ? -8.302 12.214 9.194 1.00 97.12 219 MET A CA 1
ATOM 1730 C C . MET A 1 219 ? -9.553 12.955 9.686 1.00 97.12 219 MET A C 1
ATOM 1732 O O . MET A 1 219 ? -9.837 14.041 9.190 1.00 97.12 219 MET A O 1
ATOM 1736 N N . LEU A 1 220 ? -10.250 12.447 10.709 1.00 97.06 220 LEU A N 1
ATOM 1737 C CA . LEU A 1 220 ? -11.383 13.149 11.330 1.00 97.06 220 LEU A CA 1
ATOM 1738 C C . LEU A 1 220 ? -10.949 14.477 11.965 1.00 97.06 220 LEU A C 1
ATOM 1740 O O . LEU A 1 220 ? -11.627 15.491 11.805 1.00 97.06 220 LEU A O 1
ATOM 1744 N N . ALA A 1 221 ? -9.804 14.491 12.655 1.00 96.38 221 ALA A N 1
ATOM 1745 C CA . ALA A 1 221 ? -9.244 15.705 13.241 1.00 96.38 221 ALA A CA 1
ATOM 1746 C C . ALA A 1 221 ? -8.890 16.744 12.166 1.00 96.38 221 ALA A C 1
ATOM 1748 O O . ALA A 1 221 ? -9.181 17.921 12.349 1.00 96.38 221 ALA A O 1
ATOM 1749 N N . LEU A 1 222 ? -8.332 16.312 11.028 1.00 95.38 222 LEU A N 1
ATOM 1750 C CA . LEU A 1 222 ? -8.052 17.184 9.885 1.00 95.38 222 LEU A CA 1
ATOM 1751 C C . LEU A 1 222 ? -9.330 17.835 9.330 1.00 95.38 222 LEU A C 1
ATOM 1753 O O . LEU A 1 222 ? -9.335 19.035 9.057 1.00 95.38 222 LEU A O 1
ATOM 1757 N N . VAL A 1 223 ? -10.412 17.061 9.177 1.00 96.00 223 VAL A N 1
ATOM 1758 C CA . VAL A 1 223 ? -11.705 17.585 8.703 1.00 96.00 223 VAL A CA 1
ATOM 1759 C C . VAL A 1 223 ? -12.289 18.581 9.702 1.00 96.00 223 VAL A C 1
ATOM 1761 O O . VAL A 1 223 ? -12.774 19.635 9.298 1.00 96.00 223 VAL A O 1
ATOM 1764 N N . LEU A 1 224 ? -12.231 18.274 10.999 1.00 96.69 224 LEU A N 1
ATOM 1765 C CA . LEU A 1 224 ? -12.746 19.150 12.050 1.00 96.69 224 LEU A CA 1
ATOM 1766 C C . LEU A 1 224 ? -11.971 20.475 12.134 1.00 96.69 224 LEU A C 1
ATOM 1768 O O . LEU A 1 224 ? -12.593 21.530 12.237 1.00 96.69 224 LEU A O 1
ATOM 1772 N N . ASP A 1 225 ? -10.641 20.417 12.053 1.00 96.75 225 ASP A N 1
ATOM 1773 C CA . ASP A 1 225 ? -9.751 21.583 12.104 1.00 96.75 225 ASP A CA 1
ATOM 1774 C C . ASP A 1 225 ? -10.000 22.547 10.933 1.00 96.75 225 ASP A C 1
ATOM 1776 O O . ASP A 1 225 ? -10.155 23.751 11.129 1.00 96.75 225 ASP A O 1
ATOM 1780 N N . ARG A 1 226 ? -10.123 22.016 9.710 1.00 95.75 226 ARG A N 1
ATOM 1781 C CA . ARG A 1 226 ? -10.295 22.834 8.496 1.00 95.75 226 ARG A CA 1
ATOM 1782 C C . ARG A 1 226 ? -11.744 23.215 8.195 1.00 95.75 226 ARG A C 1
ATOM 1784 O O . ARG A 1 226 ? -11.985 24.272 7.615 1.00 95.75 226 ARG A O 1
ATOM 1791 N N . TYR A 1 227 ? -12.707 22.368 8.563 1.00 96.06 227 TYR A N 1
ATOM 1792 C CA . TYR A 1 227 ? -14.099 22.456 8.104 1.00 96.06 227 TYR A CA 1
ATOM 1793 C C . TYR A 1 227 ? -15.126 22.282 9.228 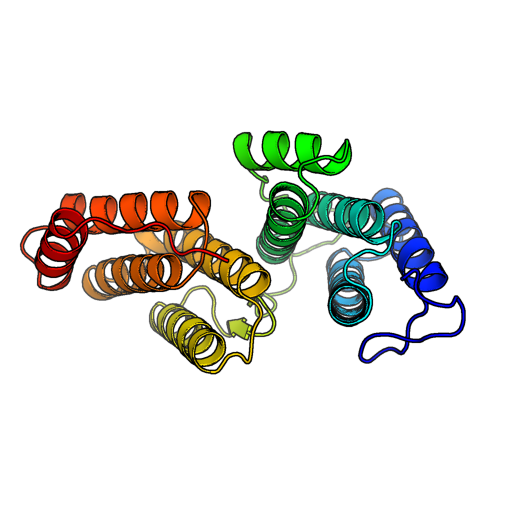1.00 96.06 227 TYR A C 1
ATOM 1795 O O . TYR A 1 227 ? -16.233 21.804 8.978 1.00 96.06 227 TYR A O 1
ATOM 1803 N N . GLY A 1 228 ? -14.808 22.678 10.464 1.00 94.75 228 GLY A N 1
ATOM 1804 C CA . GLY A 1 228 ? -15.653 22.418 11.639 1.00 94.75 228 GLY A CA 1
ATOM 1805 C C . GLY A 1 228 ? -17.115 22.888 11.544 1.00 94.75 228 GLY A C 1
ATOM 1806 O O . GLY A 1 228 ? -17.989 22.264 12.138 1.00 94.75 228 GLY A O 1
ATOM 1807 N N . ASN A 1 229 ? -17.406 23.920 10.744 1.00 96.19 229 ASN A N 1
ATOM 1808 C CA . ASN A 1 229 ? -18.767 24.446 10.542 1.00 96.19 229 ASN A CA 1
ATOM 1809 C C . ASN A 1 229 ? -19.555 23.751 9.416 1.00 96.19 229 ASN A C 1
ATOM 1811 O O . ASN A 1 229 ? -20.686 24.131 9.121 1.00 96.19 229 ASN A O 1
ATOM 1815 N N . THR A 1 230 ? -18.958 22.768 8.748 1.00 96.81 230 THR A N 1
ATOM 1816 C CA . THR A 1 230 ? -19.586 22.032 7.645 1.00 96.81 230 THR A CA 1
ATOM 1817 C C . THR A 1 230 ? -20.255 20.757 8.150 1.00 96.81 230 THR A C 1
ATOM 1819 O O . THR A 1 230 ? -19.989 20.283 9.256 1.00 96.81 230 THR A O 1
ATOM 1822 N N . GLN A 1 231 ? -21.097 20.149 7.313 1.00 97.06 231 GLN A N 1
ATOM 1823 C CA . GLN A 1 231 ? -21.721 18.860 7.614 1.00 97.06 231 GLN A CA 1
ATOM 1824 C C . GLN A 1 231 ? -20.685 17.774 7.953 1.00 97.06 231 GLN A C 1
ATOM 1826 O O . GLN A 1 231 ? -20.868 17.042 8.924 1.00 97.06 231 GLN A O 1
ATOM 1831 N N . TYR A 1 232 ? -19.576 17.706 7.208 1.00 96.19 232 TYR A N 1
ATOM 1832 C CA . TYR A 1 232 ? -18.507 16.732 7.452 1.00 96.19 232 TYR A CA 1
ATOM 1833 C C . TYR A 1 232 ? -17.701 17.050 8.718 1.00 96.19 232 TYR A C 1
ATOM 1835 O O . TYR A 1 232 ? -17.291 16.126 9.421 1.00 96.19 232 TYR A O 1
ATOM 1843 N N . GLY A 1 233 ? -17.528 18.331 9.063 1.00 96.50 233 GLY A N 1
ATOM 1844 C CA . GLY A 1 233 ? -16.948 18.749 10.343 1.00 96.50 233 GLY A CA 1
ATOM 1845 C C . GLY A 1 233 ? -17.787 18.289 11.536 1.00 96.50 233 GLY A C 1
ATOM 1846 O O . GLY A 1 233 ? -17.271 17.655 12.456 1.00 96.50 233 GLY A O 1
ATOM 1847 N N . LEU A 1 234 ? -19.104 18.512 11.477 1.00 96.75 234 LEU A N 1
ATOM 1848 C CA . LEU A 1 234 ? -20.045 18.074 12.513 1.00 96.75 234 LEU A CA 1
ATOM 1849 C C . LEU A 1 234 ? -20.100 16.545 12.645 1.00 96.75 234 LEU A C 1
ATOM 1851 O O . LEU A 1 234 ? -20.150 16.018 13.759 1.00 96.75 234 LEU A O 1
ATOM 1855 N N . TRP A 1 235 ? -20.070 15.818 11.526 1.00 97.44 235 TRP A N 1
ATOM 1856 C CA . TRP A 1 235 ? -19.989 14.356 11.540 1.00 97.44 235 TRP A CA 1
ATOM 1857 C C . TRP A 1 235 ? -18.680 13.864 12.151 1.00 97.44 235 TRP A C 1
ATOM 1859 O O . TRP A 1 235 ? -18.713 12.988 13.010 1.00 97.44 235 TRP A O 1
ATOM 1869 N N . SER A 1 236 ? -17.555 14.489 11.798 1.00 96.50 236 SER A N 1
ATOM 1870 C CA . SER A 1 236 ? -16.245 14.136 12.352 1.00 96.50 236 SER A CA 1
ATOM 1871 C C . SER A 1 236 ? -16.182 14.347 13.862 1.00 96.50 236 SER A C 1
ATOM 1873 O O . SER A 1 236 ? -15.693 13.480 14.583 1.00 96.50 236 SER A O 1
ATOM 1875 N N . LEU A 1 237 ? -16.739 15.455 14.363 1.00 97.06 237 LEU A N 1
ATOM 1876 C CA . LEU A 1 237 ? -16.852 15.705 15.801 1.00 97.06 237 LEU A CA 1
ATOM 1877 C C . LEU A 1 237 ? -17.668 14.612 16.500 1.00 97.06 237 LEU A C 1
ATOM 1879 O O . LEU A 1 237 ? -17.242 14.087 17.528 1.00 97.06 237 LEU A O 1
ATOM 1883 N N . ARG A 1 238 ? -18.828 14.254 15.939 1.00 96.75 238 ARG A N 1
ATOM 1884 C CA . ARG A 1 238 ? -19.694 13.204 16.490 1.00 96.75 238 ARG A CA 1
ATOM 1885 C C . ARG A 1 238 ? -18.972 11.857 16.548 1.00 96.75 238 ARG A C 1
ATOM 1887 O O . ARG A 1 238 ? -19.083 11.153 17.551 1.00 96.75 238 ARG A O 1
ATOM 1894 N N . ASP A 1 239 ? -18.265 11.492 15.487 1.00 94.81 239 ASP A N 1
ATOM 1895 C CA . ASP A 1 239 ? -17.595 10.196 15.387 1.00 94.81 239 ASP A CA 1
ATOM 1896 C C . ASP A 1 239 ? -16.376 10.141 16.338 1.00 94.81 239 ASP A C 1
ATOM 1898 O O . ASP A 1 239 ? -16.211 9.167 17.075 1.00 94.81 239 ASP A O 1
ATOM 1902 N N . LEU A 1 240 ? -15.624 11.244 16.481 1.00 96.06 240 LEU A N 1
ATOM 1903 C CA . LEU A 1 240 ? -14.576 11.388 17.505 1.00 96.06 240 LEU A CA 1
ATOM 1904 C C . LEU A 1 240 ? -15.126 11.286 18.938 1.00 96.06 240 LEU A C 1
ATOM 1906 O O . LEU A 1 240 ? -14.526 10.612 19.774 1.00 96.06 240 LEU A O 1
ATOM 1910 N N . GLN A 1 241 ? -16.269 11.916 19.229 1.00 95.12 241 GLN A N 1
ATOM 1911 C CA . GLN A 1 241 ? -16.911 11.874 20.552 1.00 95.12 241 GLN A CA 1
ATOM 1912 C C . GLN A 1 241 ? -17.422 10.479 20.925 1.00 95.12 241 GLN A C 1
ATOM 1914 O O . GLN A 1 241 ? -17.365 10.097 22.093 1.00 95.12 241 GLN A O 1
ATOM 1919 N N . ARG A 1 242 ? -17.909 9.706 19.947 1.00 93.88 242 ARG A N 1
ATOM 1920 C CA . ARG A 1 242 ? -18.294 8.298 20.148 1.00 93.88 242 ARG A CA 1
ATOM 1921 C C . ARG A 1 242 ? -17.093 7.398 20.439 1.00 93.88 242 ARG A C 1
ATOM 1923 O O . ARG A 1 242 ? -17.267 6.329 21.017 1.00 93.88 242 ARG A O 1
ATOM 1930 N N . GLY A 1 243 ? -15.899 7.852 20.068 1.00 91.06 243 GLY A N 1
ATOM 1931 C CA . GLY A 1 243 ? -14.664 7.096 20.136 1.00 91.06 243 GLY A CA 1
ATOM 1932 C C . GLY A 1 243 ? -14.504 6.209 18.907 1.00 91.06 243 GLY A C 1
ATOM 1933 O O . GLY A 1 243 ? -15.334 5.348 18.621 1.00 91.06 243 GLY A O 1
ATOM 1934 N N . VAL A 1 244 ? -13.384 6.376 18.206 1.00 91.25 244 VAL A N 1
ATOM 1935 C CA . VAL A 1 244 ? -12.984 5.449 17.145 1.00 91.25 244 VAL A CA 1
ATOM 1936 C C . VAL A 1 244 ? -12.476 4.174 17.815 1.00 91.25 244 VAL A C 1
ATOM 1938 O O . VAL A 1 244 ? -11.416 4.187 18.447 1.00 91.25 244 VAL A O 1
ATOM 1941 N N . GLY A 1 245 ? -13.260 3.097 17.757 1.00 79.25 245 GLY A N 1
ATOM 1942 C CA . GLY A 1 245 ? -12.920 1.810 18.368 1.00 79.25 245 GLY A CA 1
ATOM 1943 C C . GLY A 1 245 ? -11.783 1.085 17.640 1.00 79.25 245 GLY A C 1
ATOM 1944 O O . GLY A 1 245 ? -11.538 1.316 16.460 1.00 79.25 245 GLY A O 1
ATOM 1945 N N . VAL A 1 246 ? -11.092 0.181 18.340 1.00 79.62 246 VAL A N 1
ATOM 1946 C CA . VAL A 1 246 ? -10.224 -0.816 17.692 1.00 79.62 246 VAL A CA 1
ATOM 1947 C C . VAL A 1 246 ? -11.102 -2.013 17.344 1.00 79.62 246 VAL A C 1
ATOM 1949 O O . VAL A 1 246 ? -11.704 -2.602 18.240 1.00 79.62 246 VAL A O 1
ATOM 1952 N N . ARG A 1 247 ? -11.193 -2.369 16.062 1.00 81.12 247 ARG A N 1
ATOM 1953 C CA . ARG A 1 247 ? -11.836 -3.621 15.647 1.00 81.12 247 ARG A CA 1
ATOM 1954 C C . ARG A 1 247 ? -10.852 -4.778 15.825 1.00 81.12 247 ARG A C 1
ATOM 1956 O O . ARG A 1 247 ? -9.687 -4.646 15.445 1.00 81.12 247 ARG A O 1
ATOM 1963 N N . SER A 1 248 ? -11.326 -5.863 16.430 1.00 69.25 248 SER A N 1
ATOM 1964 C CA . SER A 1 248 ? -10.615 -7.142 16.518 1.00 69.25 248 SER A CA 1
ATOM 1965 C C . SER A 1 248 ? -10.491 -7.767 15.125 1.00 69.25 248 SER A C 1
ATOM 1967 O O . SER A 1 248 ? -11.424 -7.626 14.331 1.00 69.25 248 SER A O 1
ATOM 1969 N N . ASP A 1 249 ? -9.364 -8.431 14.858 1.00 59.03 249 ASP A N 1
ATOM 1970 C CA . ASP A 1 249 ? -9.155 -9.263 13.660 1.00 59.03 249 ASP A CA 1
ATOM 1971 C C . ASP A 1 249 ? -10.112 -10.468 13.599 1.00 59.03 249 ASP A C 1
ATOM 1973 O O . ASP A 1 249 ? -10.496 -10.981 14.681 1.00 59.03 249 ASP A O 1
#

Mean predicted aligned error: 8.17 Å